Protein AF-A0A956ICA6-F1 (afdb_monomer_lite)

Secondary structure (DSSP, 8-state):
-HHHHHHHHHHHHHHHHHHHHHTSHHHHTSTTHHHHHHHHHHHHHHHHHHHHHHHHHHHHHHHHHHH-S--HHHHHHHHHHHHHHHHHTT-PPTT--S------HHHHHHHHHHHHHHT-SSHHHHHHHHHHHHHHHHHHHHHHHHHHHHHHHHHHHHHHHHHHHHTHHHHHHHHHHHHHHHHHHHHTT---HHHHHHHHHHHHHHHHHHT-TT--TTTHHHHHHHHHHHHHHHHHH----HHHHHHHHHHHHHHHHHHHHHHHHHHHHHHHHHHHHHHHHHHHHHHHHHH-

Structure (mmCIF, N/CA/C/O backbone):
data_AF-A0A956ICA6-F1
#
_entry.id   AF-A0A956ICA6-F1
#
loop_
_atom_site.group_PDB
_atom_site.id
_atom_site.type_symbol
_atom_site.label_atom_id
_atom_site.label_alt_id
_atom_site.label_comp_id
_atom_site.label_asym_id
_atom_site.label_entity_id
_atom_site.label_seq_id
_atom_site.pdbx_PDB_ins_code
_atom_site.Cartn_x
_atom_site.Cartn_y
_atom_site.Cartn_z
_atom_site.occupancy
_atom_site.B_iso_or_equiv
_atom_site.auth_seq_id
_atom_site.auth_comp_id
_atom_site.auth_asym_id
_atom_site.auth_atom_id
_atom_site.pdbx_PDB_model_num
ATOM 1 N N . MET A 1 1 ? 0.236 -3.430 25.195 1.00 67.62 1 MET A N 1
ATOM 2 C CA . MET A 1 1 ? 1.107 -2.325 24.705 1.00 67.62 1 MET A CA 1
ATOM 3 C C . MET A 1 1 ? 1.805 -2.584 23.365 1.00 67.62 1 MET A C 1
ATOM 5 O O . MET A 1 1 ? 1.700 -1.719 22.507 1.00 67.62 1 MET A O 1
ATOM 9 N N . ALA A 1 2 ? 2.507 -3.709 23.153 1.00 78.06 2 ALA A N 1
ATOM 10 C CA . ALA A 1 2 ? 3.325 -3.925 21.943 1.00 78.06 2 ALA A CA 1
ATOM 11 C C . ALA A 1 2 ? 2.554 -3.777 20.613 1.00 78.06 2 ALA A C 1
ATOM 13 O O . ALA A 1 2 ? 3.038 -3.120 19.697 1.00 78.06 2 ALA A O 1
ATOM 14 N N . LEU A 1 3 ? 1.322 -4.298 20.544 1.00 69.06 3 LEU A N 1
ATOM 15 C CA . LEU A 1 3 ? 0.453 -4.185 19.365 1.00 69.06 3 LEU A CA 1
ATOM 16 C C . LEU A 1 3 ? 0.134 -2.724 18.999 1.00 69.06 3 LEU A C 1
ATOM 18 O O . LEU A 1 3 ? 0.205 -2.352 17.832 1.00 69.06 3 LEU A O 1
ATOM 22 N N . ARG A 1 4 ? -0.161 -1.879 19.998 1.00 76.06 4 ARG A N 1
ATOM 23 C CA . ARG A 1 4 ? -0.460 -0.452 19.798 1.00 76.06 4 ARG A CA 1
ATOM 24 C C . ARG A 1 4 ? 0.739 0.283 19.206 1.00 76.06 4 ARG A C 1
ATOM 26 O O . ARG A 1 4 ? 0.570 1.048 18.264 1.00 76.06 4 ARG A O 1
ATOM 33 N N . SER A 1 5 ? 1.935 0.042 19.746 1.00 78.25 5 SER A N 1
ATOM 34 C CA . SER A 1 5 ? 3.166 0.662 19.244 1.00 78.25 5 SER A CA 1
ATOM 35 C C . SER A 1 5 ? 3.501 0.187 17.831 1.00 78.25 5 SER A C 1
ATOM 37 O O . SER A 1 5 ? 3.814 1.011 16.980 1.00 78.25 5 SER A O 1
ATOM 39 N N . ALA A 1 6 ? 3.360 -1.115 17.559 1.00 76.00 6 ALA A N 1
ATOM 40 C CA . ALA A 1 6 ? 3.618 -1.680 16.238 1.00 76.00 6 ALA A CA 1
ATOM 41 C C . ALA A 1 6 ? 2.653 -1.133 15.172 1.00 76.00 6 ALA A C 1
ATOM 43 O O . ALA A 1 6 ? 3.099 -0.720 14.101 1.00 76.00 6 ALA A O 1
ATOM 44 N N . LEU A 1 7 ? 1.347 -1.075 15.473 1.00 75.94 7 LEU A N 1
ATOM 45 C CA . LEU A 1 7 ? 0.345 -0.469 14.590 1.00 75.94 7 LEU A CA 1
ATOM 46 C C . LEU A 1 7 ? 0.647 1.014 14.364 1.00 75.94 7 LEU A C 1
ATOM 48 O O . LEU A 1 7 ? 0.727 1.451 13.219 1.00 75.94 7 LEU A O 1
ATOM 52 N N . ALA A 1 8 ? 0.875 1.772 15.440 1.00 80.50 8 ALA A N 1
ATOM 53 C CA . ALA A 1 8 ? 1.184 3.194 15.353 1.00 80.50 8 ALA A CA 1
ATOM 54 C C . ALA A 1 8 ? 2.406 3.462 14.468 1.00 80.50 8 ALA A C 1
ATOM 56 O O . ALA A 1 8 ? 2.302 4.238 13.526 1.00 80.50 8 ALA A O 1
ATOM 57 N N . GLU A 1 9 ? 3.536 2.792 14.700 1.00 83.00 9 GLU A N 1
ATOM 58 C CA . GLU A 1 9 ? 4.752 3.044 13.924 1.00 83.00 9 GLU A CA 1
ATOM 59 C C . GLU A 1 9 ? 4.609 2.643 12.455 1.00 83.00 9 GLU A C 1
ATOM 61 O O . GLU A 1 9 ? 4.904 3.446 11.569 1.00 83.00 9 GLU A O 1
ATOM 66 N N . THR A 1 10 ? 4.153 1.421 12.177 1.00 78.81 10 THR A N 1
ATOM 67 C CA . THR A 1 10 ? 4.170 0.884 10.807 1.00 78.81 10 THR A CA 1
ATOM 68 C C . THR A 1 10 ? 3.206 1.622 9.884 1.00 78.81 10 THR A C 1
ATOM 70 O O . THR A 1 10 ? 3.608 2.088 8.812 1.00 78.81 10 THR A O 1
ATOM 73 N N . GLY A 1 11 ? 1.951 1.801 10.298 1.00 82.38 11 GLY A N 1
ATOM 74 C CA . GLY A 1 11 ? 0.968 2.474 9.456 1.00 82.38 11 GLY A CA 1
ATOM 75 C C . GLY A 1 11 ? 1.183 3.984 9.378 1.00 82.38 11 GLY A C 1
ATOM 76 O O . GLY A 1 11 ? 1.035 4.564 8.304 1.00 82.38 11 GLY A O 1
ATOM 77 N N . GLN A 1 12 ? 1.639 4.635 10.454 1.00 86.81 12 GLN A N 1
ATOM 78 C CA . GLN A 1 12 ? 1.909 6.074 10.410 1.00 86.81 12 GLN A CA 1
ATOM 79 C C . GLN A 1 12 ? 3.118 6.404 9.530 1.00 86.81 12 GLN A C 1
ATOM 81 O O . GLN A 1 12 ? 3.091 7.406 8.815 1.00 86.81 12 GLN A O 1
ATOM 86 N N . GLN A 1 13 ? 4.143 5.545 9.497 1.00 86.75 13 GLN A N 1
ATOM 87 C CA . GLN A 1 13 ? 5.240 5.674 8.534 1.00 86.75 13 GLN A CA 1
ATOM 88 C C . GLN A 1 13 ? 4.761 5.501 7.086 1.00 86.75 13 GLN A C 1
ATOM 90 O O . GLN A 1 13 ? 5.208 6.239 6.203 1.00 86.75 13 GLN A O 1
ATOM 95 N N . ALA A 1 14 ? 3.852 4.555 6.825 1.00 84.69 14 ALA A N 1
ATOM 96 C CA . ALA A 1 14 ? 3.281 4.352 5.495 1.00 84.69 14 ALA A CA 1
ATOM 97 C C . ALA A 1 14 ? 2.476 5.578 5.030 1.00 84.69 14 ALA A C 1
ATOM 99 O O . ALA A 1 14 ? 2.741 6.110 3.950 1.00 84.69 14 ALA A O 1
ATOM 100 N N . VAL A 1 15 ? 1.574 6.084 5.877 1.00 89.12 15 VAL A N 1
ATOM 101 C CA . VAL A 1 15 ? 0.781 7.292 5.601 1.00 89.12 15 VAL A CA 1
ATOM 102 C C . VAL A 1 15 ? 1.683 8.514 5.419 1.00 89.12 15 VAL A C 1
ATOM 104 O O . VAL A 1 15 ? 1.526 9.254 4.450 1.00 89.12 15 VAL A O 1
ATOM 107 N N . ALA A 1 16 ? 2.680 8.714 6.288 1.00 90.62 16 ALA A N 1
ATOM 108 C CA . ALA A 1 16 ? 3.621 9.828 6.172 1.00 90.62 16 ALA A CA 1
ATOM 109 C C . ALA A 1 16 ? 4.401 9.792 4.849 1.00 90.62 16 ALA A C 1
ATOM 111 O O . ALA A 1 16 ? 4.564 10.823 4.195 1.00 90.62 16 ALA A O 1
ATOM 112 N N . ARG A 1 17 ? 4.832 8.602 4.413 1.00 89.81 17 ARG A N 1
ATOM 113 C CA . ARG A 1 17 ? 5.492 8.417 3.115 1.00 89.81 17 ARG A CA 1
ATOM 114 C C . ARG A 1 17 ? 4.568 8.783 1.956 1.00 89.81 17 ARG A C 1
ATOM 116 O O . ARG A 1 17 ? 4.993 9.508 1.061 1.00 89.81 17 ARG A O 1
ATOM 123 N N . MET A 1 18 ? 3.322 8.313 1.975 1.00 90.25 18 MET A N 1
ATOM 124 C CA . MET A 1 18 ? 2.341 8.620 0.928 1.00 90.25 18 MET A CA 1
ATOM 125 C C . MET A 1 18 ? 2.022 10.118 0.873 1.00 90.25 18 MET A C 1
ATOM 127 O O . MET A 1 18 ? 1.953 10.686 -0.215 1.00 90.25 18 MET A O 1
ATOM 131 N N . ARG A 1 19 ? 1.925 10.783 2.032 1.00 92.81 19 ARG A N 1
ATOM 132 C CA . ARG A 1 19 ? 1.779 12.246 2.121 1.00 92.81 19 ARG A CA 1
ATOM 133 C C . ARG A 1 19 ? 2.980 12.979 1.538 1.00 92.81 19 ARG A C 1
ATOM 135 O O . ARG A 1 19 ? 2.790 13.904 0.764 1.00 92.81 19 ARG A O 1
ATOM 142 N N . ALA A 1 20 ? 4.200 12.543 1.839 1.00 91.81 20 ALA A N 1
ATOM 143 C CA . ALA A 1 20 ? 5.399 13.140 1.252 1.00 91.81 20 ALA A CA 1
ATOM 144 C C . ALA A 1 20 ? 5.466 12.945 -0.277 1.00 91.81 20 ALA A C 1
ATOM 146 O O . ALA A 1 20 ? 5.983 13.796 -0.995 1.00 91.81 20 ALA A O 1
ATOM 147 N N . GLN A 1 21 ? 4.938 11.830 -0.790 1.00 89.88 21 GLN A N 1
ATOM 148 C CA . GLN A 1 21 ? 4.896 11.544 -2.226 1.00 89.88 21 GLN A CA 1
ATOM 149 C C . GLN A 1 21 ? 3.802 12.320 -2.967 1.00 89.88 21 GLN A C 1
ATOM 151 O O . GLN A 1 21 ? 4.006 12.663 -4.133 1.00 89.88 21 GLN A O 1
ATOM 156 N N . LYS A 1 22 ? 2.669 12.594 -2.309 1.00 91.00 22 LYS A N 1
ATOM 157 C CA . LYS A 1 22 ? 1.489 13.271 -2.872 1.00 91.00 22 LYS A CA 1
ATOM 158 C C . LYS A 1 22 ? 1.824 14.565 -3.613 1.00 91.00 22 LYS A C 1
ATOM 160 O O . LYS A 1 22 ? 1.241 14.805 -4.664 1.00 91.00 22 LYS A O 1
ATOM 165 N N . ASP A 1 23 ? 2.790 15.333 -3.119 1.00 89.12 23 ASP A N 1
ATOM 166 C CA . ASP A 1 23 ? 3.145 16.638 -3.689 1.00 89.12 23 ASP A CA 1
ATOM 167 C C . ASP A 1 23 ? 4.230 16.562 -4.779 1.00 89.12 23 ASP A C 1
ATOM 169 O O . ASP A 1 23 ? 4.598 17.570 -5.381 1.00 89.12 23 ASP A O 1
ATOM 173 N N . THR A 1 24 ? 4.762 15.373 -5.070 1.00 90.69 24 THR A N 1
ATOM 174 C CA . THR A 1 24 ? 5.734 15.212 -6.160 1.00 90.69 24 THR A CA 1
ATOM 175 C C . THR A 1 24 ? 5.040 15.267 -7.523 1.00 90.69 24 THR A C 1
ATOM 177 O O . THR A 1 24 ? 3.888 14.856 -7.663 1.00 90.69 24 THR A O 1
ATOM 180 N N . ALA A 1 25 ? 5.754 15.716 -8.561 1.00 86.81 25 ALA A N 1
ATOM 181 C CA . ALA A 1 25 ? 5.194 15.905 -9.905 1.00 86.81 25 ALA A CA 1
ATOM 182 C C . ALA A 1 25 ? 4.506 14.651 -10.483 1.00 86.81 25 ALA A C 1
ATOM 184 O O . ALA A 1 25 ? 3.512 14.773 -11.198 1.00 86.81 25 ALA A O 1
ATOM 185 N N . ALA A 1 26 ? 5.006 13.458 -10.141 1.00 84.62 26 ALA A N 1
ATOM 186 C CA . ALA A 1 26 ? 4.436 12.186 -10.579 1.00 84.62 26 ALA A CA 1
ATOM 187 C C . ALA A 1 26 ? 3.033 11.919 -10.001 1.00 84.62 26 ALA A C 1
ATOM 189 O O . ALA A 1 26 ? 2.228 11.254 -10.647 1.00 84.62 26 ALA A O 1
ATOM 190 N N . PHE A 1 27 ? 2.726 12.433 -8.805 1.00 89.12 27 PHE A N 1
ATOM 191 C CA . PHE A 1 27 ? 1.498 12.114 -8.070 1.00 89.12 27 PHE A CA 1
ATOM 192 C C . PHE A 1 27 ? 0.538 13.298 -7.924 1.00 89.12 27 PHE A C 1
ATOM 194 O O . PHE A 1 27 ? -0.672 13.082 -7.907 1.00 89.12 27 PHE A O 1
ATOM 201 N N . ALA A 1 28 ? 1.045 14.533 -7.889 1.00 87.88 28 ALA A N 1
ATOM 202 C CA . ALA A 1 28 ? 0.235 15.737 -7.699 1.00 87.88 28 ALA A CA 1
ATOM 203 C C . ALA A 1 28 ? -0.824 15.921 -8.800 1.00 87.88 28 ALA A C 1
ATOM 205 O O . ALA A 1 28 ? -1.933 16.375 -8.532 1.00 87.88 28 ALA A O 1
ATOM 206 N N . ASN A 1 29 ? -0.498 15.509 -10.029 1.00 86.94 29 ASN A N 1
ATOM 207 C CA . ASN A 1 29 ? -1.395 15.587 -11.184 1.00 86.94 29 ASN A CA 1
ATOM 208 C C . ASN A 1 29 ? -2.158 14.279 -11.451 1.00 86.94 29 ASN A C 1
ATOM 210 O O . ASN A 1 29 ? -2.910 14.196 -12.422 1.00 86.94 29 ASN A O 1
ATOM 214 N N . SER A 1 30 ? -1.957 13.241 -10.630 1.00 86.56 30 SER A N 1
ATOM 215 C CA . SER A 1 30 ? -2.657 11.969 -10.803 1.00 86.56 30 SER A CA 1
ATOM 216 C C . SER A 1 30 ? -4.114 12.106 -10.343 1.00 86.56 30 SER A C 1
ATOM 218 O O . SER A 1 30 ? -4.349 12.499 -9.193 1.00 86.56 30 SER A O 1
ATOM 220 N N . PRO A 1 31 ? -5.110 11.775 -11.189 1.00 87.75 31 PRO A N 1
ATOM 221 C CA . PRO A 1 31 ? -6.517 11.876 -10.822 1.00 87.75 31 PRO A CA 1
ATOM 222 C C . PRO A 1 31 ? -6.835 11.091 -9.541 1.00 87.75 31 PRO A C 1
ATOM 224 O O . PRO A 1 31 ? -6.696 9.872 -9.486 1.00 87.75 31 PRO A O 1
ATOM 227 N N . GLY A 1 32 ? -7.271 11.799 -8.497 1.00 87.50 32 GLY A N 1
ATOM 228 C CA . GLY A 1 32 ? -7.763 11.206 -7.250 1.00 87.50 32 GLY A CA 1
ATOM 229 C C . GLY A 1 32 ? -6.701 10.725 -6.252 1.00 87.50 32 GLY A C 1
ATOM 230 O O . GLY A 1 32 ? -7.058 10.503 -5.098 1.00 87.50 32 GLY A O 1
ATOM 231 N N . TYR A 1 33 ? -5.415 10.622 -6.617 1.00 89.81 33 TYR A N 1
ATOM 232 C CA . TYR A 1 33 ? -4.371 10.169 -5.679 1.00 89.81 33 TYR A CA 1
ATOM 233 C C . TYR A 1 33 ? -4.243 11.081 -4.439 1.00 89.81 33 TYR A C 1
ATOM 235 O O . TYR A 1 33 ? -4.331 10.560 -3.326 1.00 89.81 33 TYR A O 1
ATOM 243 N N . PRO A 1 34 ? -4.148 12.423 -4.577 1.00 91.19 34 PRO A N 1
ATOM 244 C CA . PRO A 1 34 ? -4.188 13.356 -3.447 1.00 91.19 34 PRO A CA 1
ATOM 245 C C . PRO A 1 34 ? -5.333 13.115 -2.456 1.00 91.19 34 PRO A C 1
ATOM 247 O O . PRO A 1 34 ? -5.099 13.031 -1.252 1.00 91.19 34 PRO A O 1
ATOM 250 N N . ALA A 1 35 ? -6.554 12.961 -2.973 1.00 91.56 35 ALA A N 1
ATOM 251 C CA . ALA A 1 35 ? -7.755 12.782 -2.164 1.00 91.56 35 ALA A CA 1
ATOM 252 C C . ALA A 1 35 ? -7.791 11.410 -1.473 1.00 91.56 35 ALA A C 1
ATOM 254 O O . ALA A 1 35 ? -8.236 11.304 -0.333 1.00 91.56 35 ALA A O 1
ATOM 255 N N . LEU A 1 36 ? -7.298 10.360 -2.137 1.00 90.75 36 LEU A N 1
ATOM 256 C CA . LEU A 1 36 ? -7.193 9.026 -1.547 1.00 90.75 36 LEU A CA 1
ATOM 257 C C . LEU A 1 36 ? -6.184 8.988 -0.393 1.00 90.75 36 LEU A C 1
ATOM 259 O O . LEU A 1 36 ? -6.462 8.359 0.624 1.00 90.75 36 LEU A O 1
ATOM 263 N N . VAL A 1 37 ? -5.048 9.684 -0.518 1.00 90.25 37 VAL A N 1
ATOM 264 C CA . VAL A 1 37 ? -4.055 9.796 0.564 1.00 90.25 37 VAL A CA 1
ATOM 265 C C . VAL A 1 37 ? -4.626 10.547 1.768 1.00 90.25 37 VAL A C 1
ATOM 267 O O . VAL A 1 37 ? -4.411 10.120 2.901 1.00 90.25 37 VAL A O 1
ATOM 270 N N . ASP A 1 38 ? -5.381 11.626 1.544 1.00 91.44 38 ASP A N 1
ATOM 271 C CA . ASP A 1 38 ? -6.035 12.364 2.634 1.00 91.44 38 ASP A CA 1
ATOM 272 C C . ASP A 1 38 ? -7.090 11.500 3.334 1.00 91.44 38 ASP A C 1
ATOM 274 O O . ASP A 1 38 ? -7.093 11.390 4.560 1.00 91.44 38 ASP A O 1
ATOM 278 N N . ARG A 1 39 ? -7.920 10.795 2.554 1.00 89.81 39 ARG A N 1
ATOM 279 C CA . ARG A 1 39 ? -8.909 9.853 3.090 1.00 89.81 39 ARG A CA 1
ATOM 280 C C . ARG A 1 39 ? -8.249 8.726 3.885 1.00 89.81 39 ARG A C 1
ATOM 282 O O . ARG A 1 39 ? -8.773 8.333 4.924 1.00 89.81 39 ARG A O 1
ATOM 289 N N . LEU A 1 40 ? -7.107 8.213 3.424 1.00 89.38 40 LEU A N 1
ATOM 290 C CA . LEU A 1 40 ? -6.333 7.207 4.149 1.00 89.38 40 LEU A CA 1
ATOM 291 C C . LEU A 1 40 ? -5.787 7.755 5.475 1.00 89.38 40 LEU A C 1
ATOM 293 O O . LEU A 1 40 ? -5.855 7.056 6.479 1.00 89.38 40 LEU A O 1
ATOM 297 N N . ASP A 1 41 ? -5.265 8.985 5.502 1.00 91.00 41 ASP A N 1
ATOM 298 C CA . ASP A 1 41 ? -4.755 9.619 6.727 1.00 91.00 41 ASP A CA 1
ATOM 299 C C . ASP A 1 41 ? -5.854 9.785 7.785 1.00 91.00 41 ASP A C 1
ATOM 301 O O . ASP A 1 41 ? -5.651 9.450 8.954 1.00 91.00 41 ASP A O 1
ATOM 305 N N . GLU A 1 42 ? -7.032 10.260 7.380 1.00 87.81 42 GLU A N 1
ATOM 306 C CA . GLU A 1 42 ? -8.195 10.387 8.266 1.00 87.81 42 GLU A CA 1
ATOM 307 C C . GLU A 1 42 ? -8.665 9.023 8.781 1.00 87.81 42 GLU A C 1
ATOM 309 O O . GLU A 1 42 ? -8.813 8.823 9.990 1.00 87.81 42 GLU A O 1
ATOM 314 N N . ALA A 1 43 ? -8.821 8.058 7.873 1.00 85.06 43 ALA A N 1
ATOM 315 C CA . ALA A 1 43 ? -9.187 6.688 8.196 1.00 85.06 43 ALA A CA 1
ATOM 316 C C . ALA A 1 43 ? -8.184 6.053 9.185 1.00 85.06 43 ALA A C 1
ATOM 318 O O . ALA A 1 43 ? -8.569 5.438 10.186 1.00 85.06 43 ALA A O 1
ATOM 319 N N . TRP A 1 44 ? -6.886 6.236 8.956 1.00 87.38 44 TRP A N 1
ATOM 320 C CA . TRP A 1 44 ? -5.841 5.680 9.809 1.00 87.38 44 TRP A CA 1
ATOM 321 C C . TRP A 1 44 ? -5.874 6.260 11.228 1.00 87.38 44 TRP A C 1
ATOM 323 O O . TRP A 1 44 ? -5.794 5.514 12.207 1.00 87.38 44 TRP A O 1
ATOM 333 N N . LYS A 1 45 ? -6.066 7.578 11.363 1.00 86.50 45 LYS A N 1
ATOM 334 C CA . LYS A 1 45 ? -6.213 8.241 12.670 1.00 86.50 45 LYS A CA 1
ATOM 335 C C . LYS A 1 45 ? -7.390 7.686 13.469 1.00 86.50 45 LYS A C 1
ATOM 337 O O . LYS A 1 45 ? -7.225 7.402 14.654 1.00 86.50 45 LYS A O 1
ATOM 342 N N . ALA A 1 46 ? -8.540 7.488 12.822 1.00 81.50 46 ALA A N 1
ATOM 343 C CA . ALA A 1 46 ? -9.712 6.895 13.466 1.00 81.50 46 ALA A CA 1
ATOM 344 C C . ALA A 1 46 ? -9.407 5.487 14.014 1.00 81.50 46 ALA A C 1
ATOM 346 O O . ALA A 1 46 ? -9.759 5.159 15.144 1.00 81.50 46 ALA A O 1
ATOM 347 N N . ARG A 1 47 ? -8.645 4.676 13.273 1.00 81.19 47 ARG A N 1
ATOM 348 C CA . ARG A 1 47 ? -8.279 3.315 13.703 1.00 81.19 47 ARG A CA 1
ATOM 349 C C . ARG A 1 47 ? -7.266 3.283 14.835 1.00 81.19 47 ARG A C 1
ATOM 351 O O . ARG A 1 47 ? -7.374 2.433 15.712 1.00 81.19 47 ARG A O 1
ATOM 358 N N . LEU A 1 48 ? -6.315 4.216 14.870 1.00 83.62 48 LEU A N 1
ATOM 359 C CA . LEU A 1 48 ? -5.424 4.357 16.026 1.00 83.62 48 LEU A CA 1
ATOM 360 C C . LEU A 1 48 ? -6.204 4.710 17.299 1.00 83.62 48 LEU A C 1
ATOM 362 O O . LEU A 1 48 ? -5.891 4.184 18.372 1.00 83.62 48 LEU A O 1
ATOM 366 N N . ALA A 1 49 ? -7.236 5.551 17.180 1.00 82.31 49 ALA A N 1
ATOM 367 C CA . ALA A 1 49 ? -8.145 5.832 18.285 1.00 82.31 49 ALA A CA 1
ATOM 368 C C . ALA A 1 49 ? -8.917 4.568 18.703 1.00 82.31 49 ALA A C 1
ATOM 370 O O . ALA A 1 49 ? -8.917 4.230 19.886 1.00 82.31 49 ALA A O 1
ATOM 371 N N . ALA A 1 50 ? -9.480 3.816 17.749 1.00 79.19 50 ALA A N 1
ATOM 372 C CA . ALA A 1 50 ? -10.193 2.562 18.017 1.00 79.19 50 ALA A CA 1
ATOM 373 C C . ALA A 1 50 ? -9.313 1.504 18.699 1.00 79.19 50 ALA A C 1
ATOM 375 O O . ALA A 1 50 ? -9.689 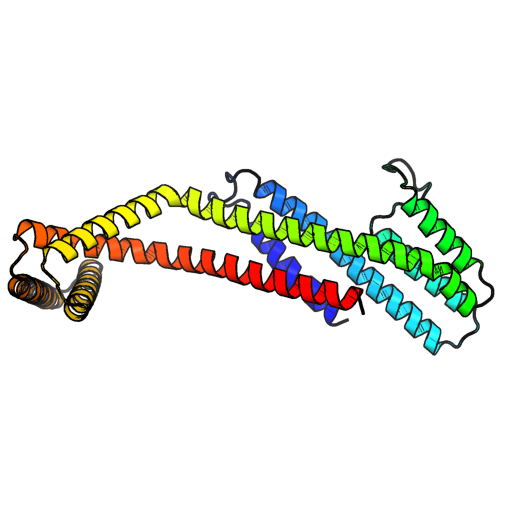0.963 19.737 1.00 79.19 50 ALA A O 1
ATOM 376 N N . ALA A 1 51 ? -8.108 1.256 18.182 1.00 79.88 51 ALA A N 1
ATOM 377 C CA . ALA A 1 51 ? -7.158 0.318 18.778 1.00 79.88 51 ALA A CA 1
ATOM 378 C C . ALA A 1 51 ? -6.762 0.734 20.203 1.00 79.88 51 ALA A C 1
ATOM 380 O O . ALA A 1 51 ? -6.626 -0.110 21.088 1.00 79.88 51 ALA A O 1
ATOM 381 N N . THR A 1 52 ? -6.609 2.039 20.444 1.00 83.31 52 THR A N 1
ATOM 382 C CA . THR A 1 52 ? -6.350 2.567 21.788 1.00 83.31 52 THR A CA 1
ATOM 383 C C . THR A 1 52 ? -7.533 2.306 22.717 1.00 83.31 52 THR A C 1
ATOM 385 O O . THR A 1 52 ? -7.323 1.816 23.822 1.00 83.31 52 THR A O 1
ATOM 388 N N . ALA A 1 53 ? -8.763 2.552 22.262 1.00 80.62 53 ALA A N 1
ATOM 389 C CA . ALA A 1 53 ? -9.966 2.316 23.053 1.00 80.62 53 ALA A CA 1
ATOM 390 C C . ALA A 1 53 ? -10.192 0.831 23.378 1.00 80.62 53 ALA A C 1
ATOM 392 O O . ALA A 1 53 ? -10.561 0.516 24.506 1.00 80.62 53 ALA A O 1
ATOM 393 N N . ILE A 1 54 ? -9.910 -0.085 22.443 1.00 81.38 54 ILE A N 1
ATOM 394 C CA . ILE A 1 54 ? -9.951 -1.537 22.694 1.00 81.38 54 ILE A CA 1
ATOM 395 C C . ILE A 1 54 ? -8.963 -1.921 23.793 1.00 81.38 54 ILE A C 1
ATOM 397 O O . ILE A 1 54 ? -9.334 -2.632 24.725 1.00 81.38 54 ILE A O 1
ATOM 401 N N . VAL A 1 55 ? -7.721 -1.433 23.714 1.00 82.75 55 VAL A N 1
ATOM 402 C CA . VAL A 1 55 ? -6.709 -1.696 24.747 1.00 82.75 55 VAL A CA 1
ATOM 403 C C . VAL A 1 55 ? -7.163 -1.146 26.098 1.00 82.75 55 VAL A C 1
ATOM 405 O O . VAL A 1 55 ? -7.101 -1.868 27.083 1.00 82.75 55 VAL A O 1
ATOM 408 N N . THR A 1 56 ? -7.687 0.081 26.146 1.00 81.75 56 THR A N 1
ATOM 409 C CA . THR A 1 56 ? -8.207 0.674 27.387 1.00 81.75 56 THR A CA 1
ATOM 410 C C . THR A 1 56 ? -9.399 -0.101 27.953 1.00 81.75 56 THR A C 1
ATOM 412 O O . THR A 1 56 ? -9.495 -0.270 29.165 1.00 81.75 56 THR A O 1
ATOM 415 N N . TYR A 1 57 ? -10.298 -0.610 27.106 1.00 82.12 57 TYR A N 1
ATOM 416 C CA . TYR A 1 57 ? -11.396 -1.471 27.546 1.00 82.12 57 TYR A CA 1
ATOM 417 C C . TYR A 1 57 ? -10.883 -2.805 28.107 1.00 82.12 57 TYR A C 1
ATOM 419 O O . TYR A 1 57 ? -11.336 -3.231 29.167 1.00 82.12 57 TYR A O 1
ATOM 427 N N . ALA A 1 58 ? -9.903 -3.434 27.455 1.00 84.25 58 ALA A N 1
ATOM 428 C CA . ALA A 1 58 ? -9.278 -4.661 27.946 1.00 84.25 58 ALA A CA 1
ATOM 429 C C . ALA A 1 58 ? -8.554 -4.447 29.289 1.00 84.25 58 ALA A C 1
ATOM 431 O O . ALA A 1 58 ? -8.739 -5.233 30.213 1.00 84.25 58 ALA A O 1
ATOM 432 N N . GLU A 1 59 ? -7.807 -3.348 29.430 1.00 83.19 59 GLU A N 1
ATOM 433 C CA . GLU A 1 59 ? -7.165 -2.940 30.689 1.00 83.19 59 GLU A CA 1
ATOM 434 C C . GLU A 1 59 ? -8.206 -2.688 31.794 1.00 83.19 59 GLU A C 1
ATOM 436 O O . GLU A 1 59 ? -7.990 -3.050 32.951 1.00 83.19 59 GLU A O 1
ATOM 441 N N . ALA A 1 60 ? -9.368 -2.117 31.452 1.00 79.88 60 ALA A N 1
ATOM 442 C CA . ALA A 1 60 ? -10.469 -1.952 32.398 1.00 79.88 60 ALA A CA 1
ATOM 443 C C . ALA A 1 60 ? -11.030 -3.308 32.859 1.00 79.88 60 ALA A C 1
ATOM 445 O O . ALA A 1 60 ? -11.269 -3.482 34.052 1.00 79.88 60 ALA A O 1
ATOM 446 N N . LEU A 1 61 ? -11.204 -4.278 31.955 1.00 81.19 61 LEU A N 1
ATOM 447 C CA . LEU A 1 61 ? -11.642 -5.636 32.305 1.00 81.19 61 LEU A CA 1
ATOM 448 C C . LEU A 1 61 ? -10.618 -6.384 33.177 1.00 81.19 61 LEU A C 1
ATOM 450 O O . LEU A 1 61 ? -11.003 -7.090 34.111 1.00 81.19 61 LEU A O 1
ATOM 454 N N . GLU A 1 62 ? -9.323 -6.213 32.911 1.00 83.19 62 GLU A N 1
ATOM 455 C CA . GLU A 1 62 ? -8.240 -6.775 33.727 1.00 83.19 62 GLU A CA 1
ATOM 456 C C . GLU A 1 62 ? -8.255 -6.179 35.141 1.00 83.19 62 GLU A C 1
ATOM 458 O O . GLU A 1 62 ? -8.375 -6.915 36.121 1.00 83.19 62 GLU A O 1
ATOM 463 N N . ALA A 1 63 ? -8.280 -4.847 35.256 1.00 77.62 63 ALA A N 1
ATOM 464 C CA . ALA A 1 63 ? -8.332 -4.151 36.544 1.00 77.62 63 ALA A CA 1
ATOM 465 C C . ALA A 1 63 ? -9.570 -4.531 37.372 1.00 77.62 63 ALA A C 1
ATOM 467 O O . ALA A 1 63 ? -9.520 -4.624 38.599 1.00 77.62 63 ALA A O 1
ATOM 468 N N . VAL A 1 64 ? -10.695 -4.765 36.698 1.00 78.19 64 VAL A N 1
ATOM 469 C CA . VAL A 1 64 ? -11.930 -5.271 37.296 1.00 78.19 64 VAL A CA 1
ATOM 470 C C . VAL A 1 64 ? -11.759 -6.694 37.838 1.00 78.19 64 VAL A C 1
ATOM 472 O O . VAL A 1 64 ? -12.269 -7.010 38.915 1.00 78.19 64 VAL A O 1
ATOM 475 N N . THR A 1 65 ? -11.047 -7.549 37.105 1.00 77.88 65 THR A N 1
ATOM 476 C CA . THR A 1 65 ? -10.766 -8.930 37.516 1.00 77.88 65 THR A CA 1
ATOM 477 C C . THR A 1 65 ? -9.853 -8.951 38.745 1.00 77.88 65 THR A C 1
ATOM 479 O O . THR A 1 65 ? -10.128 -9.686 39.696 1.00 77.88 65 THR A O 1
ATOM 482 N N . ASP A 1 66 ? -8.848 -8.074 38.778 1.00 77.81 66 ASP A N 1
ATOM 483 C CA . ASP A 1 66 ? -7.904 -7.925 39.891 1.00 77.81 66 ASP A CA 1
ATOM 484 C C . ASP A 1 66 ? -8.543 -7.325 41.154 1.00 77.81 66 ASP A C 1
ATOM 486 O O . ASP A 1 66 ? -8.218 -7.722 42.275 1.00 77.81 66 ASP A O 1
ATOM 490 N N . ALA A 1 67 ? -9.478 -6.382 40.997 1.00 70.88 67 ALA A N 1
ATOM 491 C CA . ALA A 1 67 ? -10.157 -5.722 42.115 1.00 70.88 67 ALA A CA 1
ATOM 492 C C . ALA A 1 67 ? -11.200 -6.613 42.827 1.00 70.88 67 ALA A C 1
ATOM 494 O O . ALA A 1 67 ? -11.675 -6.257 43.910 1.00 70.88 67 ALA A O 1
ATOM 495 N N . GLY A 1 68 ? -11.549 -7.770 42.251 1.00 67.75 68 GLY A N 1
ATOM 496 C CA . GLY A 1 68 ? -12.599 -8.661 42.745 1.00 67.75 68 GLY A CA 1
ATOM 497 C C . GLY A 1 68 ? -14.017 -8.223 42.336 1.00 67.75 68 GLY A C 1
ATOM 498 O O . GLY A 1 68 ? -14.291 -7.057 42.070 1.00 67.75 68 GLY A O 1
ATOM 499 N N . LYS A 1 69 ? -14.954 -9.186 42.294 1.00 60.91 69 LYS A N 1
ATOM 500 C CA . LYS A 1 69 ? -16.279 -9.111 41.625 1.00 60.91 69 LYS A CA 1
ATOM 501 C C . LYS A 1 69 ? -17.280 -8.055 42.136 1.00 60.91 69 LYS A C 1
ATOM 503 O O . LYS A 1 69 ? -18.411 -8.015 41.652 1.00 60.91 69 LYS A O 1
ATOM 508 N N . SER A 1 70 ? -16.929 -7.224 43.111 1.00 57.50 70 SER A N 1
ATOM 509 C CA . SER A 1 70 ? -17.901 -6.402 43.839 1.00 57.50 70 SER A CA 1
ATOM 510 C C . SER A 1 70 ? -17.344 -5.023 44.178 1.00 57.50 70 SER A C 1
ATOM 512 O O . SER A 1 70 ? -16.702 -4.828 45.207 1.00 57.50 70 SER A O 1
ATOM 514 N N . GLY A 1 71 ? -17.637 -4.051 43.315 1.00 74.44 71 GLY A N 1
ATOM 515 C CA . GLY A 1 71 ? -17.440 -2.634 43.593 1.00 74.44 71 GLY A CA 1
ATOM 516 C C . GLY A 1 71 ? -18.045 -1.766 42.495 1.00 74.44 71 GLY A C 1
ATOM 517 O O . GLY A 1 71 ? -17.873 -2.053 41.314 1.00 74.44 71 GLY A O 1
ATOM 518 N N . SER A 1 72 ? -18.715 -0.675 42.870 1.00 81.38 72 SER A N 1
ATOM 519 C CA . SER A 1 72 ? -19.260 0.321 41.930 1.00 81.38 72 SER A CA 1
ATOM 520 C C . SER A 1 72 ? -18.208 0.852 40.946 1.00 81.38 72 SER A C 1
ATOM 522 O O . SER A 1 72 ? -18.520 1.115 39.790 1.00 81.38 72 SER A O 1
ATOM 524 N N . LYS A 1 73 ? -16.938 0.912 41.369 1.00 83.69 73 LYS A N 1
ATOM 525 C CA . LYS A 1 73 ? -15.795 1.264 40.511 1.00 83.69 73 LYS A CA 1
ATOM 526 C C . LYS A 1 73 ? -15.599 0.306 39.334 1.00 83.69 73 LYS A C 1
ATOM 528 O O . LYS A 1 73 ? -15.207 0.750 38.263 1.00 83.69 73 LYS A O 1
ATOM 533 N N . ALA A 1 74 ? -15.854 -0.989 39.524 1.00 83.88 74 ALA A N 1
ATOM 534 C CA . ALA A 1 74 ? -15.702 -1.985 38.469 1.00 83.88 74 ALA A CA 1
ATOM 535 C C . ALA A 1 74 ? -16.782 -1.819 37.389 1.00 83.88 74 ALA A C 1
ATOM 537 O O . ALA A 1 74 ? -16.482 -1.809 36.198 1.00 83.88 74 ALA A O 1
ATOM 538 N N . VAL A 1 75 ? -18.028 -1.606 37.818 1.00 85.12 75 VAL A N 1
ATOM 539 C CA . VAL A 1 75 ? -19.164 -1.296 36.936 1.00 85.12 75 VAL A CA 1
ATOM 540 C C . VAL A 1 75 ? -18.910 -0.006 36.148 1.00 85.12 75 VAL A C 1
ATOM 542 O O . VAL A 1 75 ? -19.085 0.033 34.929 1.00 85.12 75 VAL A O 1
ATOM 545 N N . GLU A 1 76 ? -18.436 1.039 36.829 1.00 86.88 76 GLU A N 1
ATOM 546 C CA . GLU A 1 76 ? -18.095 2.317 36.203 1.00 86.88 76 GLU A CA 1
ATOM 547 C C . GLU A 1 76 ? -16.955 2.173 35.183 1.00 86.88 76 GLU A C 1
ATOM 549 O O . GLU A 1 76 ? -17.046 2.723 34.085 1.00 86.88 76 GLU A O 1
ATOM 554 N N . ALA A 1 77 ? -15.921 1.386 35.498 1.00 85.94 77 ALA A N 1
ATOM 555 C CA . ALA A 1 77 ? -14.816 1.108 34.584 1.00 85.94 77 ALA A CA 1
ATOM 556 C C . ALA A 1 77 ? -15.286 0.402 33.301 1.00 85.94 77 ALA A C 1
ATOM 558 O O . ALA A 1 77 ? -14.912 0.830 32.208 1.00 85.94 77 ALA A O 1
ATOM 559 N N . VAL A 1 78 ? -16.156 -0.613 33.412 1.00 85.88 78 VAL A N 1
ATOM 560 C CA . VAL A 1 78 ? -16.750 -1.293 32.245 1.00 85.88 78 VAL A CA 1
ATOM 561 C C . VAL A 1 78 ? -17.517 -0.298 31.383 1.00 85.88 78 VAL A C 1
ATOM 563 O O . VAL A 1 78 ? -17.268 -0.199 30.182 1.00 85.88 78 VAL A O 1
ATOM 566 N N . ALA A 1 79 ? -18.420 0.478 31.980 1.00 86.56 79 ALA A N 1
ATOM 567 C CA . ALA A 1 79 ? -19.225 1.425 31.223 1.00 86.56 79 ALA A CA 1
ATOM 568 C C . ALA A 1 79 ? -18.389 2.530 30.558 1.00 86.56 79 ALA A C 1
ATOM 570 O O . ALA A 1 79 ? -18.661 2.900 29.416 1.00 86.56 79 ALA A O 1
ATOM 571 N N . ASN A 1 80 ? -17.362 3.038 31.243 1.00 88.31 80 ASN A N 1
ATOM 572 C CA . ASN A 1 80 ? -16.440 4.028 30.688 1.00 88.31 80 ASN A CA 1
ATOM 573 C C . ASN A 1 80 ? -15.608 3.444 29.543 1.00 88.31 80 ASN A C 1
ATOM 575 O O . ASN A 1 80 ? -15.398 4.122 28.540 1.00 88.31 80 ASN A O 1
ATOM 579 N N . GLY A 1 81 ? -15.186 2.184 29.649 1.00 85.81 81 GLY A N 1
ATOM 580 C CA . GLY A 1 81 ? -14.484 1.503 28.567 1.00 85.81 81 GLY A CA 1
ATOM 581 C C . GLY A 1 81 ? -15.367 1.302 27.327 1.00 85.81 81 GLY A C 1
ATOM 582 O O . GLY A 1 81 ? -14.925 1.586 26.216 1.00 85.81 81 GLY A O 1
ATOM 583 N N . VAL A 1 82 ? -16.639 0.918 27.498 1.00 86.62 82 VAL A N 1
ATOM 584 C CA . VAL A 1 82 ? -17.601 0.823 26.378 1.00 86.62 82 VAL A CA 1
ATOM 585 C C . VAL A 1 82 ? -17.895 2.198 25.773 1.00 86.62 82 VAL A C 1
ATOM 587 O O . VAL A 1 82 ? -18.007 2.319 24.555 1.00 86.62 82 VAL A O 1
ATOM 590 N N . GLN A 1 83 ? -17.983 3.250 26.593 1.00 88.81 83 GLN A N 1
ATOM 591 C CA . GLN A 1 83 ? -18.108 4.618 26.090 1.00 88.81 83 GLN A CA 1
ATOM 592 C C . GLN A 1 83 ? -16.886 5.027 25.258 1.00 88.81 83 GLN A C 1
ATOM 594 O O . GLN A 1 83 ? -17.060 5.525 24.149 1.00 88.81 83 GLN A O 1
ATOM 599 N N . GLY A 1 84 ? -15.669 4.768 25.742 1.00 86.38 84 GLY A N 1
ATOM 600 C CA . GLY A 1 84 ? -14.445 5.053 24.989 1.00 86.38 84 GLY A CA 1
ATOM 601 C C . GLY A 1 84 ? -14.391 4.303 23.655 1.00 86.38 84 GLY A C 1
ATOM 602 O O . GLY A 1 84 ? -14.001 4.874 22.640 1.00 86.38 84 GLY A O 1
ATOM 603 N N . LEU A 1 85 ? -14.853 3.048 23.629 1.00 84.81 85 LEU A N 1
ATOM 604 C CA . LEU A 1 85 ? -15.015 2.272 22.397 1.00 84.81 85 LEU A CA 1
ATOM 605 C C . LEU A 1 85 ? -16.012 2.916 21.426 1.00 84.81 85 LEU A C 1
ATOM 607 O O . LEU A 1 85 ? -15.729 3.014 20.233 1.00 84.81 85 LEU A O 1
ATOM 611 N N . ALA A 1 86 ? -17.163 3.370 21.925 1.00 85.88 86 ALA A N 1
ATOM 612 C CA . ALA A 1 86 ? -18.178 4.022 21.106 1.00 85.88 86 ALA A CA 1
ATOM 613 C C . ALA A 1 86 ? -17.646 5.322 20.481 1.00 85.88 86 ALA A C 1
ATOM 615 O O . ALA A 1 86 ? -17.792 5.535 19.278 1.00 85.88 86 ALA A O 1
ATOM 616 N N . GLU A 1 87 ? -16.986 6.161 21.279 1.00 86.62 87 GLU A N 1
ATOM 617 C CA . GLU A 1 87 ? -16.372 7.410 20.818 1.00 86.62 87 GLU A CA 1
ATOM 618 C C . GLU A 1 87 ? -15.295 7.152 19.759 1.00 86.62 87 GLU A C 1
ATOM 620 O O . GLU A 1 87 ? -15.252 7.832 18.734 1.00 86.62 87 GLU A O 1
ATOM 625 N N . ALA A 1 88 ? -14.462 6.131 19.964 1.00 83.44 88 ALA A N 1
ATOM 626 C CA . ALA A 1 88 ? -13.407 5.776 19.025 1.00 83.44 88 ALA A CA 1
ATOM 627 C C . ALA A 1 88 ? -13.932 5.180 17.708 1.00 83.44 88 ALA A C 1
ATOM 629 O O . ALA A 1 88 ? -13.316 5.378 16.664 1.00 83.44 88 ALA A O 1
ATOM 630 N N . ALA A 1 89 ? -15.095 4.524 17.741 1.00 81.19 89 ALA A N 1
ATOM 631 C CA . ALA A 1 89 ? -15.847 4.116 16.554 1.00 81.19 89 ALA A CA 1
ATOM 632 C C . ALA A 1 89 ? -16.630 5.279 15.901 1.00 81.19 89 ALA A C 1
ATOM 634 O O . ALA A 1 89 ? -17.473 5.057 15.034 1.00 81.19 89 ALA A O 1
ATOM 635 N N . GLY A 1 90 ? -16.411 6.524 16.341 1.00 82.06 90 GLY A N 1
ATOM 636 C CA . GLY A 1 90 ? -17.069 7.709 15.791 1.00 82.06 90 GLY A CA 1
ATOM 637 C C . GLY A 1 90 ? -18.550 7.842 16.162 1.00 82.06 90 GLY A C 1
ATOM 638 O O . GLY A 1 90 ? -19.267 8.633 15.545 1.00 82.06 90 GLY A O 1
ATOM 639 N N . LEU A 1 91 ? -19.042 7.100 17.162 1.00 82.38 91 LEU A N 1
ATOM 640 C CA . LEU A 1 91 ? -20.424 7.217 17.626 1.00 82.38 91 LEU A CA 1
ATOM 641 C C . LEU A 1 91 ? -20.584 8.475 18.485 1.00 82.38 91 LEU A C 1
ATOM 643 O O . LEU A 1 91 ? -20.291 8.489 19.684 1.00 82.38 91 LEU A O 1
ATOM 647 N N . ALA A 1 92 ? -21.090 9.538 17.861 1.00 72.25 92 ALA A N 1
ATOM 648 C CA . ALA A 1 92 ? -21.359 10.805 18.529 1.00 72.25 92 ALA A CA 1
ATOM 649 C C . ALA A 1 92 ? -22.338 10.642 19.708 1.00 72.25 92 ALA A C 1
ATOM 651 O O . ALA A 1 92 ? -23.382 9.991 19.588 1.00 72.25 92 ALA A O 1
ATOM 652 N N . VAL A 1 93 ? -22.014 11.278 20.840 1.00 63.72 93 VAL A N 1
ATOM 653 C CA . VAL A 1 93 ? -22.868 11.319 22.036 1.00 63.72 93 VAL A CA 1
ATOM 654 C C . VAL A 1 93 ? -24.162 12.087 21.721 1.00 63.72 93 VAL A C 1
ATOM 656 O O . VAL A 1 93 ? -24.096 13.255 21.320 1.00 63.72 93 VAL A O 1
ATOM 659 N N . PRO A 1 94 ? -25.353 11.496 21.935 1.00 57.72 94 PRO A N 1
ATOM 660 C CA . PRO A 1 94 ? -26.615 12.211 21.797 1.00 57.72 94 PRO A CA 1
ATOM 661 C C . PRO A 1 94 ? -26.652 13.446 22.711 1.00 57.72 94 PRO A C 1
ATOM 663 O O . PRO A 1 94 ? -26.523 13.327 23.926 1.00 57.72 94 PRO A O 1
ATOM 666 N N . GLY A 1 95 ? -26.851 14.635 22.135 1.00 53.28 95 GLY A N 1
ATOM 667 C CA . GLY A 1 95 ? -26.994 15.885 22.896 1.00 53.28 95 GLY A CA 1
ATOM 668 C C . GLY A 1 95 ? -25.700 16.669 23.157 1.00 53.28 95 GLY A C 1
ATOM 669 O O . GLY A 1 95 ? -25.775 17.759 23.723 1.00 53.28 95 GLY A O 1
ATOM 670 N N . ALA A 1 96 ? -24.534 16.194 22.706 1.00 52.31 96 ALA A N 1
ATOM 671 C CA . ALA A 1 96 ? -23.321 17.013 22.659 1.00 52.31 96 ALA A CA 1
ATOM 672 C C . ALA A 1 96 ? -23.435 18.023 21.490 1.00 52.31 96 ALA A C 1
ATOM 674 O O . ALA A 1 96 ? -23.517 17.635 20.329 1.00 52.31 96 ALA A O 1
ATOM 675 N N . GLY A 1 97 ? -23.557 19.314 21.814 1.00 41.03 97 GLY A N 1
ATOM 676 C CA . GLY A 1 97 ? -24.013 20.415 20.945 1.00 41.03 97 GLY A CA 1
ATOM 677 C C . GLY A 1 97 ? -23.499 20.534 19.491 1.00 41.03 97 GLY A C 1
ATOM 678 O O . GLY A 1 97 ? -22.389 20.144 19.152 1.00 41.03 97 GLY A O 1
ATOM 679 N N . ALA A 1 98 ? -24.347 21.185 18.677 1.00 35.09 98 ALA A N 1
ATOM 680 C CA . ALA A 1 98 ? -24.199 21.888 17.382 1.00 35.09 98 ALA A CA 1
ATOM 681 C C . ALA A 1 98 ? -23.424 21.271 16.193 1.00 35.09 98 ALA A C 1
ATOM 683 O O . ALA A 1 98 ? -23.773 21.582 15.058 1.00 35.09 98 ALA A O 1
ATOM 684 N N . AL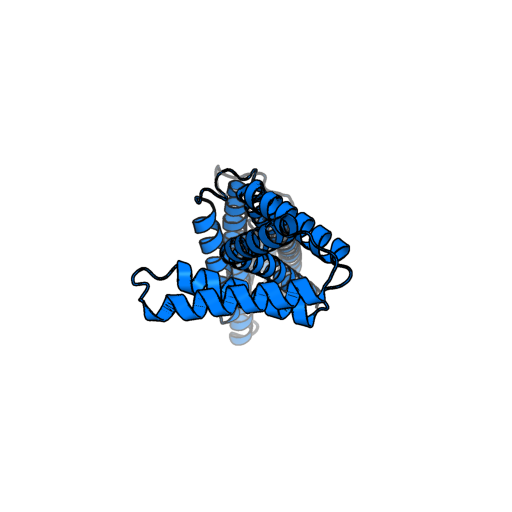A A 1 99 ? -22.454 20.379 16.391 1.00 38.41 99 ALA A N 1
ATOM 685 C CA . ALA A 1 99 ? -21.787 19.644 15.306 1.00 38.41 99 ALA A CA 1
ATOM 686 C C . ALA A 1 99 ? -22.373 18.229 15.110 1.00 38.41 99 ALA A C 1
ATOM 688 O O . ALA A 1 99 ? -21.743 17.360 14.511 1.00 38.41 99 ALA A O 1
ATOM 689 N N . ALA A 1 100 ? -23.578 17.993 15.641 1.00 40.06 100 ALA A N 1
ATOM 690 C CA . ALA A 1 100 ? -24.270 16.711 15.640 1.00 40.06 100 ALA A CA 1
ATOM 691 C C . ALA A 1 100 ? -24.819 16.369 14.244 1.00 40.06 100 ALA A C 1
ATOM 693 O O . ALA A 1 100 ? -26.011 16.510 13.961 1.00 40.06 100 ALA A O 1
ATOM 694 N N . GLY A 1 101 ? -23.932 15.902 13.365 1.00 42.03 101 GLY A N 1
ATOM 695 C CA . GLY A 1 101 ? -24.327 15.049 12.252 1.00 42.03 101 GLY A CA 1
ATOM 696 C C . GLY A 1 101 ? -25.141 13.871 12.791 1.00 42.03 101 GLY A C 1
ATOM 697 O O . GLY A 1 101 ? -24.790 13.306 13.822 1.00 42.03 101 GLY A O 1
ATOM 698 N N . VAL A 1 102 ? -26.270 13.597 12.132 1.00 44.78 102 VAL A N 1
ATOM 699 C CA . VAL A 1 102 ? -27.237 12.507 12.356 1.00 44.78 102 VAL A CA 1
ATOM 700 C C . VAL A 1 102 ? -26.838 11.544 13.482 1.00 44.78 102 VAL A C 1
ATOM 702 O O . VAL A 1 102 ? -26.034 10.637 13.276 1.00 44.78 102 VAL A O 1
ATOM 705 N N . VAL A 1 103 ? -27.442 11.703 14.667 1.00 54.97 103 VAL A N 1
ATOM 706 C CA . VAL A 1 103 ? -27.387 10.661 15.701 1.00 54.97 103 VAL A CA 1
ATOM 707 C C . VAL A 1 103 ? -28.081 9.432 15.122 1.00 54.97 103 VAL A C 1
ATOM 709 O O . VAL A 1 103 ? -29.313 9.372 15.064 1.00 54.97 103 VAL A O 1
ATOM 712 N N . THR A 1 104 ? -27.284 8.476 14.654 1.00 73.62 104 THR A N 1
ATOM 713 C CA . THR A 1 104 ? -27.787 7.226 14.092 1.00 73.62 104 THR A CA 1
ATOM 714 C C . THR A 1 104 ? -28.480 6.420 15.189 1.00 73.62 104 THR A C 1
ATOM 716 O O . THR A 1 104 ? -28.148 6.528 16.375 1.00 73.62 104 THR A O 1
ATOM 719 N N . ASP A 1 105 ? -29.447 5.581 14.821 1.00 82.94 105 ASP A N 1
ATOM 720 C CA . ASP A 1 105 ? -30.124 4.710 15.793 1.00 82.94 105 ASP A CA 1
ATOM 721 C C . ASP A 1 105 ? -29.143 3.758 16.495 1.00 82.94 105 ASP A C 1
ATOM 723 O O . ASP A 1 105 ? -29.361 3.362 17.639 1.00 82.94 105 ASP A O 1
ATOM 727 N N . VAL A 1 106 ? -28.004 3.482 15.852 1.00 83.81 106 VAL A N 1
ATOM 728 C CA . VAL A 1 106 ? -26.893 2.727 16.431 1.00 83.81 106 VAL A CA 1
ATOM 729 C C . VAL A 1 106 ? -26.255 3.459 17.609 1.00 83.81 106 VAL A C 1
ATOM 731 O O . VAL A 1 106 ? -26.075 2.848 18.660 1.00 83.81 106 VAL A O 1
ATOM 734 N N . ALA A 1 107 ? -25.966 4.758 17.478 1.00 83.56 107 ALA A N 1
ATOM 735 C CA . ALA A 1 107 ? -25.415 5.541 18.581 1.00 83.56 107 ALA A CA 1
ATOM 736 C C . ALA A 1 107 ? -26.384 5.554 19.773 1.00 83.56 107 ALA A C 1
ATOM 738 O O . ALA A 1 107 ? -25.991 5.223 20.890 1.00 83.56 107 ALA A O 1
ATOM 739 N N . LYS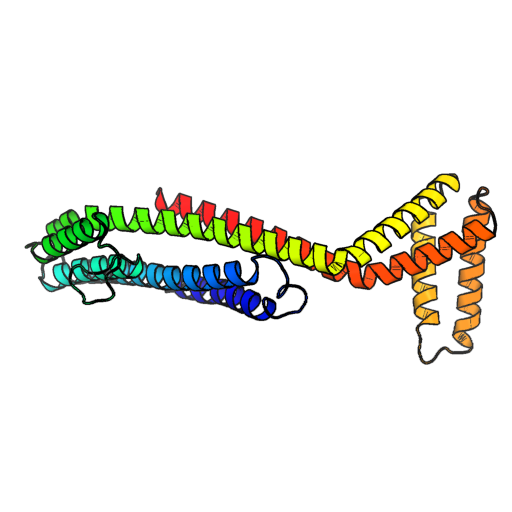 A 1 108 ? -27.675 5.838 19.541 1.00 86.56 108 LYS A N 1
ATOM 740 C CA . LYS A 1 108 ? -28.692 5.823 20.614 1.00 86.56 108 LYS A CA 1
ATOM 741 C C . LYS A 1 108 ? -28.745 4.476 21.329 1.00 86.56 108 LYS A C 1
ATOM 743 O O . LYS A 1 108 ? -28.777 4.443 22.556 1.00 86.56 108 LYS A O 1
ATOM 748 N N . PHE A 1 109 ? -28.741 3.383 20.567 1.00 89.69 109 PHE A N 1
ATOM 749 C CA . PHE A 1 109 ? -28.736 2.033 21.117 1.00 89.69 109 PHE A CA 1
ATOM 750 C C . PHE A 1 109 ? -27.507 1.788 22.001 1.00 89.69 109 PHE A C 1
ATOM 752 O O . PHE A 1 109 ? -27.660 1.378 23.149 1.00 89.69 109 PHE A O 1
ATOM 759 N N . VAL A 1 110 ? -26.304 2.092 21.504 1.00 89.00 110 VAL A N 1
ATOM 760 C CA . VAL A 1 110 ? -25.048 1.891 22.243 1.00 89.00 110 VAL A CA 1
ATOM 761 C C . VAL A 1 110 ? -25.031 2.701 23.543 1.00 89.00 110 VAL A C 1
ATOM 763 O O . VAL A 1 110 ? -24.762 2.139 24.604 1.00 89.00 110 VAL A O 1
ATOM 766 N N . TYR A 1 111 ? -25.404 3.984 23.506 1.00 88.00 111 TYR A N 1
ATOM 767 C CA . TYR A 1 111 ? -25.457 4.816 24.715 1.00 88.00 111 TYR A CA 1
ATOM 768 C C . TYR A 1 111 ? -26.532 4.369 25.712 1.00 88.00 111 TYR A C 1
ATOM 770 O O . TYR A 1 111 ? -26.315 4.470 26.920 1.00 88.00 111 TYR A O 1
ATOM 778 N N . ALA A 1 112 ? -27.660 3.825 25.245 1.00 90.19 112 ALA A N 1
ATOM 779 C CA . ALA A 1 112 ? -28.656 3.228 26.132 1.00 90.19 112 ALA A CA 1
ATOM 780 C C . ALA A 1 112 ? -28.087 2.010 26.879 1.00 90.19 112 ALA A C 1
ATOM 782 O O . ALA A 1 112 ? -28.259 1.905 28.091 1.00 90.19 112 ALA A O 1
ATOM 783 N N . GLN A 1 113 ? -27.352 1.130 26.191 1.00 92.62 113 GLN A N 1
ATOM 784 C CA . GLN A 1 113 ? -26.692 -0.015 26.831 1.00 92.62 113 GLN A CA 1
ATOM 785 C C . GLN A 1 113 ? -25.586 0.420 27.803 1.00 92.62 113 GLN A C 1
ATOM 787 O O . GLN A 1 113 ? -25.477 -0.144 28.888 1.00 92.62 113 GLN A O 1
ATOM 792 N N . ILE A 1 114 ? -24.816 1.467 27.479 1.00 88.06 114 ILE A N 1
ATOM 793 C CA . ILE A 1 114 ? -23.833 2.056 28.407 1.00 88.06 114 ILE A CA 1
ATOM 794 C C . ILE A 1 114 ? -24.528 2.562 29.679 1.00 88.06 114 ILE A C 1
ATOM 796 O O . ILE A 1 114 ? -24.058 2.298 30.784 1.00 88.06 114 ILE A O 1
ATOM 800 N N . ALA A 1 115 ? -25.658 3.264 29.548 1.00 89.50 115 ALA A N 1
ATOM 801 C CA . ALA A 1 115 ? -26.425 3.742 30.697 1.00 89.50 115 ALA A CA 1
ATOM 802 C C . ALA A 1 115 ? -26.970 2.581 31.547 1.00 89.50 115 ALA A C 1
ATOM 804 O O . ALA A 1 115 ? -26.889 2.629 32.774 1.00 89.50 115 ALA A O 1
ATOM 805 N N . LEU A 1 116 ? -27.462 1.517 30.904 1.00 90.31 116 LEU A N 1
ATOM 806 C CA . LEU A 1 116 ? -27.890 0.295 31.584 1.00 90.31 116 LEU A CA 1
ATOM 807 C C . LEU A 1 116 ? -26.724 -0.383 32.314 1.00 90.31 116 LEU A C 1
ATOM 809 O O . LEU A 1 116 ? -26.898 -0.791 33.461 1.00 90.31 116 LEU A O 1
ATOM 813 N N . ALA A 1 117 ? -25.545 -0.470 31.695 1.00 87.88 117 ALA A N 1
ATOM 814 C CA . ALA A 1 117 ? -24.348 -1.018 32.324 1.00 87.88 117 ALA A CA 1
ATOM 815 C C . ALA A 1 117 ? -23.916 -0.187 33.542 1.00 87.88 117 ALA A C 1
ATOM 817 O O . ALA A 1 117 ? -23.639 -0.763 34.585 1.00 87.88 117 ALA A O 1
ATOM 818 N N . ARG A 1 118 ? -23.947 1.155 33.466 1.00 89.06 118 ARG A N 1
ATOM 819 C CA . ARG A 1 118 ? -23.674 2.037 34.625 1.00 89.06 118 ARG A CA 1
ATOM 820 C C . ARG A 1 118 ? -24.651 1.840 35.778 1.00 89.06 118 ARG A C 1
ATOM 822 O O . ARG A 1 118 ? -24.269 2.007 36.928 1.00 89.06 118 ARG A O 1
ATOM 829 N N . ALA A 1 119 ? -25.906 1.541 35.458 1.00 90.56 119 ALA A N 1
ATOM 830 C CA . ALA A 1 119 ? -26.973 1.334 36.430 1.00 90.56 119 ALA A CA 1
ATOM 831 C C . ALA A 1 119 ? -27.059 -0.115 36.943 1.00 90.56 119 ALA A C 1
ATOM 833 O O . ALA A 1 119 ? -28.064 -0.473 37.552 1.00 90.56 119 ALA A O 1
ATOM 834 N N . ALA A 1 120 ? -26.090 -0.976 36.626 1.00 91.31 120 ALA A N 1
ATOM 835 C CA . ALA A 1 120 ? -26.054 -2.348 37.117 1.00 91.31 120 ALA A CA 1
ATOM 836 C C . ALA A 1 120 ? -25.543 -2.407 38.563 1.00 91.31 120 ALA A C 1
ATOM 838 O O . ALA A 1 120 ? -24.607 -1.692 38.927 1.00 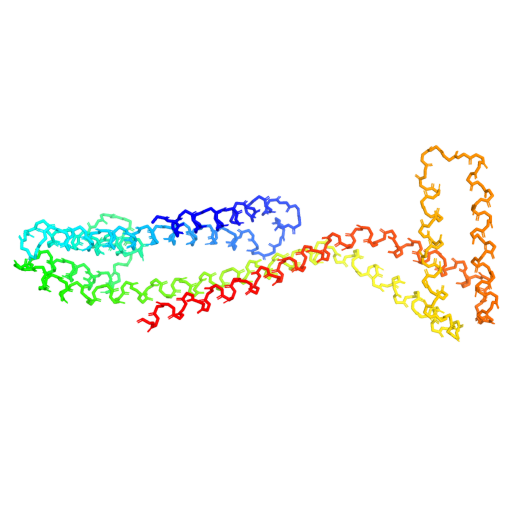91.31 120 ALA A O 1
ATOM 839 N N . ASP A 1 121 ? -26.114 -3.304 39.366 1.00 87.81 121 ASP A N 1
ATOM 840 C CA . ASP A 1 121 ? -25.725 -3.467 40.775 1.00 87.81 121 ASP A CA 1
ATOM 841 C C . ASP A 1 121 ? -24.497 -4.372 40.931 1.00 87.81 121 ASP A C 1
ATOM 843 O O . ASP A 1 121 ? -23.777 -4.326 41.933 1.00 87.81 121 ASP A O 1
ATOM 847 N N . THR A 1 122 ? -24.244 -5.211 39.926 1.00 87.12 122 THR A N 1
ATOM 848 C CA . THR A 1 122 ? -23.123 -6.148 39.905 1.00 87.12 122 THR A CA 1
ATOM 849 C C . THR A 1 122 ? -22.321 -6.018 38.623 1.00 87.12 122 THR A C 1
ATOM 851 O O . THR A 1 122 ? -22.825 -5.600 37.581 1.00 87.12 122 THR A O 1
ATOM 854 N N . LEU A 1 123 ? -21.056 -6.431 38.689 1.00 83.62 123 LEU A N 1
ATOM 855 C CA . LEU A 1 123 ? -20.202 -6.497 37.511 1.00 83.62 123 LEU A CA 1
ATOM 856 C C . LEU A 1 123 ? -20.767 -7.438 36.437 1.00 83.62 123 LEU A C 1
ATOM 858 O O . LEU A 1 123 ? -20.734 -7.101 35.260 1.00 83.62 123 LEU A O 1
ATOM 862 N N . ASP A 1 124 ? -21.266 -8.608 36.839 1.00 87.25 124 ASP A N 1
ATOM 863 C CA . ASP A 1 124 ? -21.821 -9.599 35.911 1.00 87.25 124 ASP A CA 1
ATOM 864 C C . ASP A 1 124 ? -22.992 -9.007 35.114 1.00 87.25 124 ASP A C 1
ATOM 866 O O . ASP A 1 124 ? -23.023 -9.068 33.887 1.00 87.25 124 ASP A O 1
ATOM 870 N N . GLU A 1 125 ? -23.894 -8.311 35.804 1.00 88.25 125 GLU A N 1
ATOM 871 C CA . GLU A 1 125 ? -24.990 -7.593 35.165 1.00 88.25 125 GLU A CA 1
ATOM 872 C C . GLU A 1 125 ? -24.495 -6.443 34.270 1.00 88.25 125 GLU A C 1
ATOM 874 O O . GLU A 1 125 ? -25.015 -6.256 33.168 1.00 88.25 125 GLU A O 1
ATOM 879 N N . ALA A 1 126 ? -23.473 -5.693 34.695 1.00 86.25 126 ALA A N 1
ATOM 880 C CA . ALA A 1 126 ? -22.881 -4.629 33.885 1.00 86.25 126 ALA A CA 1
ATOM 881 C C . ALA A 1 126 ? -22.300 -5.172 32.571 1.00 86.25 126 ALA A C 1
ATOM 883 O O . ALA A 1 126 ? -22.528 -4.584 31.515 1.00 86.25 126 ALA A O 1
ATOM 884 N N . LEU A 1 127 ? -21.597 -6.308 32.624 1.00 87.88 127 LEU A N 1
ATOM 885 C CA . LEU A 1 127 ? -21.040 -6.986 31.453 1.00 87.88 127 LEU A CA 1
ATOM 886 C C . LEU A 1 127 ? -22.145 -7.500 30.526 1.00 87.88 127 LEU A C 1
ATOM 888 O O . LEU A 1 127 ? -22.102 -7.240 29.324 1.00 87.88 127 LEU A O 1
ATOM 892 N N . GLN A 1 128 ? -23.177 -8.148 31.073 1.00 92.12 128 GLN A N 1
ATOM 893 C CA . GLN A 1 128 ? -24.321 -8.625 30.288 1.00 92.12 128 GLN A CA 1
ATOM 894 C C . GLN A 1 128 ? -25.057 -7.477 29.583 1.00 92.12 128 GLN A C 1
ATOM 896 O O . GLN A 1 128 ? -25.420 -7.601 28.414 1.00 92.12 128 GLN A O 1
ATOM 901 N N . ARG A 1 129 ? -25.240 -6.337 30.265 1.00 92.31 129 ARG A N 1
ATOM 902 C CA . ARG A 1 129 ? -25.860 -5.128 29.694 1.00 92.31 129 ARG A CA 1
ATOM 903 C C . ARG A 1 129 ? -24.942 -4.405 28.702 1.00 92.31 129 ARG A C 1
ATOM 905 O O . ARG A 1 129 ? -25.432 -3.796 27.759 1.00 92.31 129 ARG A O 1
ATOM 912 N N . ALA A 1 130 ? -23.625 -4.481 28.876 1.00 88.38 130 ALA A N 1
ATOM 913 C CA . ALA A 1 130 ? -22.645 -3.914 27.950 1.00 88.38 130 ALA A CA 1
ATOM 914 C C . ALA A 1 130 ? -22.499 -4.730 26.655 1.00 88.38 130 ALA A C 1
ATOM 916 O O . ALA A 1 130 ? -22.233 -4.152 25.598 1.00 88.38 130 ALA A O 1
ATOM 917 N N . GLN A 1 131 ? -22.696 -6.052 26.715 1.00 89.62 131 GLN A N 1
ATOM 918 C CA . GLN A 1 131 ? -22.436 -6.973 25.605 1.00 89.62 131 GLN A CA 1
ATOM 919 C C . GLN A 1 131 ? -23.087 -6.558 24.272 1.00 89.62 131 GLN A C 1
ATOM 921 O O . GLN A 1 131 ? -22.396 -6.581 23.250 1.00 89.62 131 GLN A O 1
ATOM 926 N N . PRO A 1 132 ? -24.363 -6.118 24.218 1.00 91.62 132 PRO A N 1
ATOM 927 C CA . PRO A 1 132 ? -24.975 -5.712 22.956 1.00 91.62 132 PRO A CA 1
ATOM 928 C C . PRO A 1 132 ? -24.337 -4.450 22.359 1.00 91.62 132 PRO A C 1
ATOM 930 O O . PRO A 1 132 ? -24.217 -4.345 21.138 1.00 91.62 132 PRO A O 1
ATOM 933 N N . ALA A 1 133 ? -23.899 -3.499 23.196 1.00 88.19 133 ALA A N 1
ATOM 934 C CA . ALA A 1 133 ? -23.150 -2.332 22.728 1.00 88.19 133 ALA A CA 1
ATOM 935 C C . ALA A 1 133 ? -21.784 -2.736 22.175 1.00 88.19 133 ALA A C 1
ATOM 937 O O . ALA A 1 133 ? -21.439 -2.315 21.074 1.00 88.19 133 ALA A O 1
ATOM 938 N N . VAL A 1 134 ? -21.046 -3.583 22.898 1.00 86.12 134 VAL A N 1
ATOM 939 C CA . VAL A 1 134 ? -19.740 -4.095 22.454 1.00 86.12 134 VAL A CA 1
ATOM 940 C C . VAL A 1 134 ? -19.870 -4.811 21.109 1.00 86.12 134 VAL A C 1
ATOM 942 O O . VAL A 1 134 ? -19.126 -4.494 20.187 1.00 86.12 134 VAL A O 1
ATOM 945 N N . ALA A 1 135 ? -20.863 -5.691 20.947 1.00 87.81 135 ALA A N 1
ATOM 946 C CA . ALA A 1 135 ? -21.112 -6.394 19.687 1.00 87.81 135 ALA A CA 1
ATOM 947 C C . ALA A 1 135 ? -21.403 -5.429 18.525 1.00 87.81 135 ALA A C 1
ATOM 949 O O . ALA A 1 135 ? -20.896 -5.599 17.415 1.00 87.81 135 ALA A O 1
ATOM 950 N N . ARG A 1 136 ? -22.194 -4.377 18.772 1.00 86.69 136 ARG A N 1
ATOM 951 C CA . ARG A 1 136 ? -22.522 -3.393 17.737 1.00 86.69 136 ARG A CA 1
ATOM 952 C C . ARG A 1 136 ? -21.330 -2.512 17.368 1.00 86.69 136 ARG A C 1
ATOM 954 O O . ARG A 1 136 ? -21.159 -2.206 16.191 1.00 86.69 136 ARG A O 1
ATOM 961 N N . ILE A 1 137 ? -20.508 -2.134 18.347 1.00 83.75 137 ILE A N 1
ATOM 962 C CA . ILE A 1 137 ? -19.256 -1.408 18.112 1.00 83.75 137 ILE A CA 1
ATOM 963 C C . ILE A 1 137 ? -18.282 -2.287 17.321 1.00 83.75 137 ILE A C 1
ATOM 965 O O . ILE A 1 137 ? -17.734 -1.826 16.327 1.00 83.75 137 ILE A O 1
ATOM 969 N N . ALA A 1 138 ? -18.123 -3.561 17.690 1.00 83.19 138 ALA A N 1
ATOM 970 C CA . ALA A 1 138 ? -17.266 -4.501 16.969 1.00 83.19 138 ALA A CA 1
ATOM 971 C C . ALA A 1 138 ? -17.668 -4.633 15.490 1.00 83.19 138 ALA A C 1
ATOM 973 O O . ALA A 1 138 ? -16.808 -4.622 14.615 1.00 83.19 138 ALA A O 1
ATOM 974 N N . GLN A 1 139 ? -18.971 -4.671 15.193 1.00 84.38 139 GLN A N 1
ATOM 975 C CA . GLN A 1 139 ? -19.463 -4.684 13.815 1.00 84.38 139 GLN A CA 1
ATOM 976 C C . GLN A 1 139 ? -19.096 -3.410 13.035 1.00 84.38 139 GLN A C 1
ATOM 978 O O . GLN A 1 139 ? -18.735 -3.503 11.864 1.00 84.38 139 GLN A O 1
ATOM 983 N N . ILE A 1 140 ? -19.182 -2.231 13.662 1.00 84.25 140 ILE A N 1
ATOM 984 C CA . ILE A 1 140 ? -18.759 -0.967 13.035 1.00 84.25 140 ILE A CA 1
ATOM 985 C C . ILE A 1 140 ? -17.262 -1.002 12.749 1.00 84.25 140 ILE A C 1
ATOM 987 O O . ILE A 1 140 ? -16.848 -0.709 11.635 1.00 84.25 140 ILE A O 1
ATOM 991 N N . LEU A 1 141 ? -16.460 -1.421 13.729 1.00 80.38 141 LEU A N 1
ATOM 992 C CA . LEU A 1 141 ? -15.012 -1.510 13.571 1.00 80.38 141 LEU A CA 1
ATOM 993 C C . LEU A 1 141 ? -14.609 -2.507 12.480 1.00 80.38 141 LEU A C 1
ATOM 995 O O . LEU A 1 141 ? -13.647 -2.251 11.763 1.00 80.38 141 LEU A O 1
ATOM 999 N N . ARG A 1 142 ? -15.355 -3.606 12.318 1.00 81.00 142 ARG A N 1
ATOM 1000 C CA . ARG A 1 142 ? -15.164 -4.554 11.212 1.00 81.00 142 ARG A CA 1
ATOM 1001 C C . ARG A 1 142 ? -15.407 -3.882 9.860 1.00 81.00 142 ARG A C 1
ATOM 1003 O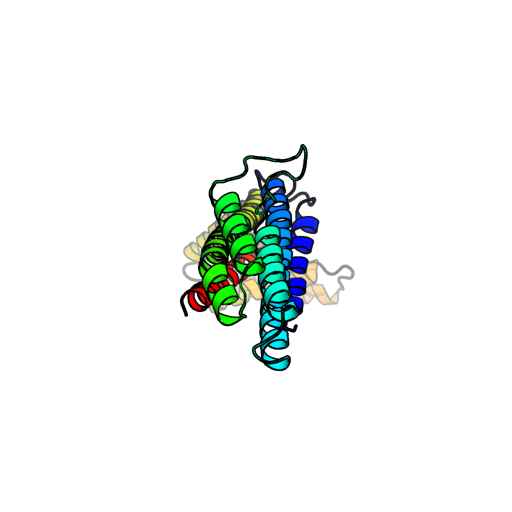 O . ARG A 1 142 ? -14.517 -3.896 9.020 1.00 81.00 142 ARG A O 1
ATOM 1010 N N . GLN A 1 143 ? -16.550 -3.214 9.691 1.00 82.25 143 GLN A N 1
ATOM 1011 C CA . GLN A 1 143 ? -16.845 -2.471 8.461 1.00 82.25 143 GLN A CA 1
ATOM 1012 C C . GLN A 1 143 ? -15.797 -1.385 8.184 1.00 82.25 143 GLN A C 1
ATOM 1014 O O . GLN A 1 143 ? -15.379 -1.202 7.043 1.00 82.25 143 GLN A O 1
ATOM 1019 N N . ASP A 1 144 ? -15.341 -0.683 9.222 1.00 81.31 144 ASP A N 1
ATOM 1020 C CA . ASP A 1 144 ? -14.262 0.283 9.083 1.00 81.31 144 ASP A CA 1
ATOM 1021 C C . ASP A 1 144 ? -12.988 -0.415 8.587 1.00 81.31 144 ASP A C 1
ATOM 1023 O O . ASP A 1 144 ? -12.355 0.063 7.653 1.00 81.31 144 ASP A O 1
ATOM 1027 N N . ILE A 1 145 ? -12.573 -1.551 9.148 1.00 80.19 145 ILE A N 1
ATOM 1028 C CA . ILE A 1 145 ? -11.390 -2.284 8.661 1.00 80.19 145 ILE A CA 1
ATOM 1029 C C . ILE A 1 145 ? -11.525 -2.635 7.168 1.00 80.19 145 ILE A C 1
ATOM 1031 O O . ILE A 1 145 ? -10.593 -2.350 6.407 1.00 80.19 145 ILE A O 1
ATOM 1035 N N . ASP A 1 146 ? -12.689 -3.114 6.732 1.00 81.12 146 ASP A N 1
ATOM 1036 C CA . ASP A 1 146 ? -12.966 -3.427 5.323 1.00 81.12 146 ASP A CA 1
ATOM 1037 C C . ASP A 1 146 ? -12.838 -2.180 4.431 1.00 81.12 146 ASP A C 1
ATOM 1039 O O . ASP A 1 146 ? -12.149 -2.187 3.401 1.00 81.12 146 ASP A O 1
ATOM 1043 N N . ASP A 1 147 ? -13.423 -1.062 4.868 1.00 82.44 147 ASP A N 1
ATOM 1044 C CA . ASP A 1 147 ? -13.334 0.227 4.184 1.00 82.44 147 ASP A CA 1
ATOM 1045 C C . ASP A 1 147 ? -11.877 0.716 4.086 1.00 82.44 147 ASP A C 1
ATOM 1047 O O . ASP A 1 147 ? -11.495 1.337 3.088 1.00 82.44 147 ASP A O 1
ATOM 1051 N N . LEU A 1 148 ? -11.028 0.415 5.083 1.00 83.44 148 LEU A N 1
ATOM 1052 C CA . LEU A 1 148 ? -9.593 0.722 5.006 1.00 83.44 148 LEU A CA 1
ATOM 1053 C C . LEU A 1 148 ? -8.932 -0.078 3.905 1.00 83.44 148 LEU A C 1
ATOM 1055 O O . LEU A 1 148 ? -8.149 0.477 3.138 1.00 83.44 148 LEU A O 1
ATOM 1059 N N . GLY A 1 149 ? -9.224 -1.378 3.862 1.00 80.50 149 GLY A N 1
ATOM 1060 C CA . GLY A 1 149 ? -8.678 -2.280 2.865 1.00 80.50 149 GLY A CA 1
ATOM 1061 C C . GLY A 1 149 ? -9.007 -1.790 1.463 1.00 80.50 149 GLY A C 1
ATOM 1062 O O . GLY A 1 149 ? -8.122 -1.725 0.608 1.00 80.50 149 GLY A O 1
ATOM 1063 N N . ALA A 1 150 ? -10.242 -1.338 1.243 1.00 84.75 150 ALA A N 1
ATOM 1064 C CA . ALA A 1 150 ? -10.651 -0.726 -0.015 1.00 84.75 150 ALA A CA 1
ATOM 1065 C C . ALA A 1 150 ? -9.874 0.570 -0.328 1.00 84.75 150 ALA A C 1
ATOM 1067 O O . ALA A 1 150 ? -9.417 0.755 -1.460 1.00 84.75 150 ALA A O 1
ATOM 1068 N N . ILE A 1 151 ? -9.676 1.455 0.658 1.00 86.00 151 ILE A N 1
ATOM 1069 C CA . ILE A 1 151 ? -8.895 2.694 0.481 1.00 86.00 151 ILE A CA 1
ATOM 1070 C C . ILE A 1 151 ? -7.427 2.380 0.160 1.00 86.00 151 ILE A C 1
ATOM 1072 O O . ILE A 1 151 ? -6.882 2.959 -0.778 1.00 86.00 151 ILE A O 1
ATOM 1076 N N . LEU A 1 152 ? -6.792 1.457 0.887 1.00 84.06 152 LEU A N 1
ATOM 1077 C CA . LEU A 1 152 ? -5.404 1.039 0.660 1.00 84.06 152 LEU A CA 1
ATOM 1078 C C . LEU A 1 152 ? -5.217 0.464 -0.746 1.00 84.06 152 LEU A C 1
ATOM 1080 O O . LEU A 1 152 ? -4.311 0.875 -1.473 1.00 84.06 152 LEU A O 1
ATOM 1084 N N . GLN A 1 153 ? -6.131 -0.407 -1.182 1.00 86.94 153 GLN A N 1
ATOM 1085 C CA . GLN A 1 153 ? -6.128 -0.939 -2.544 1.00 86.94 153 GLN A CA 1
ATOM 1086 C C . GLN A 1 153 ? -6.263 0.168 -3.595 1.00 86.94 153 GLN A C 1
ATOM 1088 O O . GLN A 1 153 ? -5.535 0.163 -4.593 1.00 86.94 153 GLN A O 1
ATOM 1093 N N . ALA A 1 154 ? -7.167 1.126 -3.374 1.00 86.12 154 ALA A N 1
ATOM 1094 C CA . ALA A 1 154 ? -7.356 2.257 -4.273 1.00 86.12 154 ALA A CA 1
ATOM 1095 C C . ALA A 1 154 ? -6.103 3.145 -4.342 1.00 86.12 154 ALA A C 1
ATOM 1097 O O . ALA A 1 154 ? -5.686 3.517 -5.439 1.00 86.12 154 ALA A O 1
ATOM 1098 N N . VAL A 1 155 ? -5.461 3.433 -3.202 1.00 85.50 155 VAL A N 1
ATOM 1099 C CA . VAL A 1 155 ? -4.194 4.180 -3.140 1.00 85.50 155 VAL A CA 1
ATOM 1100 C C . VAL A 1 155 ? -3.089 3.437 -3.887 1.00 85.50 155 VAL A C 1
ATOM 1102 O O . VAL A 1 155 ? -2.411 4.048 -4.708 1.00 85.50 155 VAL A O 1
ATOM 1105 N N . ALA A 1 156 ? -2.928 2.129 -3.673 1.00 85.00 156 ALA A N 1
ATOM 1106 C CA . ALA A 1 156 ? -1.899 1.330 -4.340 1.00 85.00 156 ALA A CA 1
ATOM 1107 C C . ALA A 1 156 ? -2.089 1.299 -5.867 1.00 85.00 156 ALA A C 1
ATOM 1109 O O . ALA A 1 156 ? -1.130 1.446 -6.632 1.00 85.00 156 ALA A O 1
ATOM 1110 N N . LEU A 1 157 ? -3.335 1.146 -6.329 1.00 87.00 157 LEU A N 1
ATOM 1111 C CA . LEU A 1 157 ? -3.670 1.200 -7.750 1.00 87.00 157 LEU A CA 1
ATOM 1112 C C . LEU A 1 157 ? -3.410 2.594 -8.336 1.00 87.00 157 LEU A C 1
ATOM 1114 O O . LEU A 1 157 ? -2.834 2.708 -9.418 1.00 87.00 157 LEU A O 1
ATOM 1118 N N . ALA A 1 158 ? -3.794 3.649 -7.618 1.00 86.75 158 ALA A N 1
ATOM 1119 C CA . ALA A 1 158 ? -3.541 5.024 -8.026 1.00 86.75 158 ALA A CA 1
ATOM 1120 C C . ALA A 1 158 ? -2.036 5.348 -8.051 1.00 86.75 158 ALA A C 1
ATOM 1122 O O . ALA A 1 158 ? -1.588 6.004 -8.990 1.00 86.75 158 ALA A O 1
ATOM 1123 N N . GLU A 1 159 ? -1.244 4.839 -7.096 1.00 88.31 159 GLU A N 1
ATOM 1124 C CA . GLU A 1 159 ? 0.221 4.978 -7.066 1.00 88.31 159 GLU A CA 1
ATOM 1125 C C . GLU A 1 159 ? 0.840 4.331 -8.315 1.00 88.31 159 GLU A C 1
ATOM 1127 O O . GLU A 1 159 ? 1.608 4.956 -9.051 1.00 88.31 159 GLU A O 1
ATOM 1132 N N . ARG A 1 160 ? 0.446 3.085 -8.609 1.00 89.50 160 ARG A N 1
ATOM 1133 C CA . ARG A 1 160 ? 0.880 2.352 -9.805 1.00 89.50 160 ARG A CA 1
ATOM 1134 C C . ARG A 1 160 ? 0.525 3.100 -11.088 1.00 89.50 160 ARG A C 1
ATOM 1136 O O . ARG A 1 160 ? 1.374 3.234 -11.969 1.00 89.50 160 ARG A O 1
ATOM 1143 N N . ASN A 1 161 ? -0.716 3.560 -11.212 1.00 87.12 161 ASN A N 1
ATOM 1144 C CA . ASN A 1 161 ? -1.185 4.246 -12.413 1.00 87.12 161 ASN A CA 1
ATOM 1145 C C . ASN A 1 161 ? -0.475 5.588 -12.602 1.00 87.12 161 ASN A C 1
ATOM 1147 O O . ASN A 1 161 ? -0.042 5.881 -13.709 1.00 87.12 161 ASN A O 1
ATOM 1151 N N . ALA A 1 162 ? -0.280 6.355 -11.528 1.00 86.69 162 ALA A N 1
ATOM 1152 C CA . ALA A 1 162 ? 0.467 7.607 -11.561 1.00 86.69 162 ALA A CA 1
ATOM 1153 C C . ALA A 1 162 ? 1.892 7.401 -12.092 1.00 86.69 162 ALA A C 1
ATOM 1155 O O . ALA A 1 162 ? 2.314 8.095 -13.014 1.00 86.69 162 ALA A O 1
ATOM 1156 N N . LEU A 1 163 ? 2.603 6.391 -11.579 1.00 86.75 163 LEU A N 1
ATOM 1157 C CA . LEU A 1 163 ? 3.950 6.053 -12.044 1.00 86.75 163 LEU A CA 1
ATOM 1158 C C . LEU A 1 163 ? 3.972 5.621 -13.513 1.00 86.75 163 LEU A C 1
ATOM 1160 O O . LEU A 1 163 ? 4.850 6.048 -14.259 1.00 86.75 163 LEU A O 1
ATOM 1164 N N . ARG A 1 164 ? 3.011 4.795 -13.945 1.00 87.25 164 ARG A N 1
ATOM 1165 C CA . ARG A 1 164 ? 2.927 4.354 -15.346 1.00 87.25 164 ARG A CA 1
ATOM 1166 C C . ARG A 1 164 ? 2.614 5.505 -16.292 1.00 87.25 164 ARG A C 1
ATOM 1168 O O . ARG A 1 164 ? 3.241 5.585 -17.337 1.00 87.25 164 ARG A O 1
ATOM 1175 N N . THR A 1 165 ? 1.680 6.381 -15.932 1.00 85.12 165 THR A N 1
ATOM 1176 C CA . THR A 1 165 ? 1.314 7.548 -16.744 1.00 85.12 165 THR A CA 1
ATOM 1177 C C . THR A 1 165 ? 2.462 8.545 -16.815 1.00 85.12 165 THR A C 1
ATOM 1179 O O . THR A 1 165 ? 2.806 9.001 -17.901 1.00 85.12 165 THR A O 1
ATOM 1182 N N . HIS A 1 166 ? 3.094 8.848 -15.675 1.00 85.38 166 HIS A N 1
ATOM 1183 C CA . HIS A 1 166 ? 4.224 9.775 -15.618 1.00 85.38 166 HIS A CA 1
ATOM 1184 C C . HIS A 1 166 ? 5.388 9.329 -16.509 1.00 85.38 166 HIS A C 1
ATOM 1186 O O . HIS A 1 166 ? 6.091 10.171 -17.053 1.00 85.38 166 HIS A O 1
ATOM 1192 N N . HIS A 1 167 ? 5.549 8.016 -16.681 1.00 85.50 167 HIS A N 1
ATOM 1193 C CA . HIS A 1 167 ? 6.633 7.416 -17.445 1.00 85.50 167 HIS A CA 1
ATOM 1194 C C . HIS A 1 167 ? 6.177 6.705 -18.722 1.00 85.50 167 HIS A C 1
ATOM 1196 O O . HIS A 1 167 ? 6.870 5.832 -19.245 1.00 85.50 167 HIS A O 1
ATOM 1202 N N . GLN A 1 168 ? 4.977 7.019 -19.212 1.00 88.69 168 GLN A N 1
ATOM 1203 C CA . GLN A 1 168 ? 4.374 6.298 -20.330 1.00 88.69 168 GLN A CA 1
ATOM 1204 C C . GLN A 1 168 ? 5.198 6.447 -21.612 1.00 88.69 168 GLN A C 1
ATOM 1206 O O . GLN A 1 168 ? 5.313 5.491 -22.379 1.00 88.69 168 GLN A O 1
ATOM 1211 N N . ILE A 1 169 ? 5.771 7.632 -21.838 1.00 83.94 169 ILE A N 1
ATOM 1212 C CA . ILE A 1 169 ? 6.577 7.926 -23.027 1.00 83.94 169 ILE A CA 1
ATOM 1213 C C . ILE A 1 169 ? 7.873 7.115 -22.985 1.00 83.94 169 ILE A C 1
ATOM 1215 O O . ILE A 1 169 ? 8.219 6.457 -23.961 1.00 83.94 169 ILE A O 1
ATOM 1219 N N . GLU A 1 170 ? 8.561 7.111 -21.847 1.00 85.31 170 GLU A N 1
ATOM 1220 C CA . GLU A 1 170 ? 9.810 6.386 -21.632 1.00 85.31 170 GLU A CA 1
ATOM 1221 C C . GLU A 1 170 ? 9.609 4.873 -21.719 1.00 85.31 170 GLU A C 1
ATOM 1223 O O . GLU A 1 170 ? 10.414 4.177 -22.339 1.00 85.31 170 GLU A O 1
ATOM 1228 N N . LEU A 1 171 ? 8.519 4.363 -21.137 1.00 83.69 171 LEU A N 1
ATOM 1229 C CA . LEU A 1 171 ? 8.145 2.953 -21.233 1.00 83.69 171 LEU A CA 1
ATOM 1230 C C . LEU A 1 171 ? 7.832 2.567 -22.682 1.00 83.69 171 LEU A C 1
ATOM 1232 O O . LEU A 1 171 ? 8.410 1.607 -23.180 1.00 83.69 171 LEU A O 1
ATOM 1236 N N . GLY A 1 172 ? 7.005 3.347 -23.385 1.00 83.88 172 GLY A N 1
ATOM 1237 C CA . GLY A 1 172 ? 6.681 3.085 -24.789 1.00 83.88 172 GLY A CA 1
ATOM 1238 C C . GLY A 1 172 ? 7.904 3.164 -25.707 1.00 83.88 172 GLY A C 1
ATOM 1239 O O . GLY A 1 172 ? 8.076 2.323 -26.588 1.00 83.88 172 GLY A O 1
ATOM 1240 N N . TYR A 1 173 ? 8.798 4.127 -25.468 1.00 85.12 173 TYR A N 1
ATOM 1241 C CA . TYR A 1 173 ? 10.062 4.225 -26.193 1.00 85.12 173 TYR A CA 1
ATOM 1242 C C . TYR A 1 173 ? 10.936 2.993 -25.950 1.00 85.12 173 TYR A C 1
ATOM 1244 O O . TYR A 1 173 ? 11.385 2.365 -26.909 1.00 85.12 173 TYR A O 1
ATOM 1252 N N . ARG A 1 174 ? 11.124 2.586 -24.689 1.00 85.81 174 ARG A N 1
ATOM 1253 C CA . ARG A 1 174 ? 11.870 1.368 -24.351 1.00 85.81 174 ARG A CA 1
ATOM 1254 C C . ARG A 1 174 ? 11.269 0.132 -25.020 1.00 85.81 174 ARG A C 1
ATOM 1256 O O . ARG A 1 174 ? 12.021 -0.656 -25.585 1.00 85.81 174 ARG A O 1
ATOM 1263 N N . ASP A 1 175 ? 9.952 -0.032 -24.966 1.00 85.56 175 ASP A N 1
ATOM 1264 C CA . ASP A 1 175 ? 9.268 -1.185 -25.556 1.00 85.56 175 ASP A CA 1
ATOM 1265 C C . ASP A 1 175 ? 9.506 -1.243 -27.072 1.00 85.56 175 ASP A C 1
ATOM 1267 O O . ASP A 1 175 ? 9.860 -2.300 -27.590 1.00 85.56 175 ASP A O 1
ATOM 1271 N N . SER A 1 176 ? 9.463 -0.096 -27.761 1.00 85.56 176 SER A N 1
ATOM 1272 C CA . SER A 1 176 ? 9.790 -0.022 -29.192 1.00 85.56 176 SER A CA 1
ATOM 1273 C C . SER A 1 176 ? 11.250 -0.381 -29.507 1.00 85.56 176 SER A C 1
ATOM 1275 O O . SER A 1 176 ? 11.526 -1.022 -30.522 1.00 85.56 176 SER A O 1
ATOM 1277 N N . LEU A 1 177 ? 12.199 -0.010 -28.635 1.00 85.31 177 LEU A N 1
ATOM 1278 C CA . LEU A 1 177 ? 13.612 -0.370 -28.793 1.00 85.31 177 LEU A CA 1
ATOM 1279 C C . LEU A 1 177 ? 13.820 -1.876 -28.625 1.00 85.31 177 LEU A C 1
ATOM 1281 O O . LEU A 1 177 ? 14.532 -2.489 -29.420 1.00 85.31 177 LEU A O 1
ATOM 1285 N N . VAL A 1 178 ? 13.192 -2.467 -27.604 1.00 83.38 178 VAL A N 1
ATOM 1286 C CA . VAL A 1 178 ? 13.255 -3.908 -27.333 1.00 83.38 178 VAL A CA 1
ATOM 1287 C C . VAL A 1 178 ? 12.631 -4.692 -28.482 1.00 83.38 178 VAL A C 1
ATOM 1289 O O . VAL A 1 178 ? 13.262 -5.616 -28.981 1.00 83.38 178 VAL A O 1
ATOM 1292 N N . GLU A 1 179 ? 11.453 -4.291 -28.963 1.00 85.12 179 GLU A N 1
ATOM 1293 C CA . GLU A 1 179 ? 10.786 -4.941 -30.096 1.00 85.12 179 GLU A CA 1
ATOM 1294 C C . GLU A 1 179 ? 11.655 -4.904 -31.360 1.00 85.12 179 GLU A C 1
ATOM 1296 O O . GLU A 1 179 ? 11.865 -5.928 -32.013 1.00 85.12 179 GLU A O 1
ATOM 1301 N N . ARG A 1 180 ? 12.224 -3.736 -31.684 1.00 86.75 180 ARG A N 1
ATOM 1302 C CA . ARG A 1 180 ? 13.088 -3.572 -32.859 1.00 86.75 180 ARG A CA 1
ATOM 1303 C C . ARG A 1 180 ? 14.363 -4.413 -32.760 1.00 86.75 180 ARG A C 1
ATOM 1305 O O . ARG A 1 180 ? 14.764 -5.042 -33.740 1.00 86.75 180 ARG A O 1
ATOM 1312 N N . ARG A 1 181 ? 14.973 -4.464 -31.574 1.00 86.56 181 ARG A N 1
ATOM 1313 C CA . ARG A 1 181 ? 16.133 -5.311 -31.275 1.00 86.56 181 ARG A CA 1
ATOM 1314 C C . ARG A 1 181 ? 15.792 -6.795 -31.408 1.00 86.56 181 ARG A C 1
ATOM 1316 O O . ARG A 1 181 ? 16.525 -7.545 -32.047 1.00 86.56 181 ARG A O 1
ATOM 1323 N N . ASP A 1 182 ? 14.671 -7.221 -30.843 1.00 83.75 182 ASP A N 1
ATOM 1324 C CA . ASP A 1 182 ? 14.240 -8.617 -30.870 1.00 83.75 182 ASP A CA 1
ATOM 1325 C C . ASP A 1 182 ? 13.891 -9.061 -32.304 1.00 83.75 182 ASP A C 1
ATOM 1327 O O . ASP A 1 182 ? 14.214 -10.183 -32.702 1.00 83.75 182 ASP A O 1
ATOM 1331 N N . ALA A 1 183 ? 13.341 -8.162 -33.130 1.00 83.62 183 ALA A N 1
ATOM 1332 C CA . ALA A 1 183 ? 13.137 -8.398 -34.559 1.00 83.62 183 ALA A CA 1
ATOM 1333 C C . ALA A 1 183 ? 14.464 -8.590 -35.318 1.00 83.62 183 ALA A C 1
ATOM 1335 O O . ALA A 1 183 ? 14.566 -9.485 -36.158 1.00 83.62 183 ALA A O 1
ATOM 1336 N N . LEU A 1 184 ? 15.498 -7.799 -35.011 1.00 82.25 184 LEU A N 1
ATOM 1337 C CA . LEU A 1 184 ? 16.849 -7.981 -35.560 1.00 82.25 184 LEU A CA 1
ATOM 1338 C C . LEU A 1 184 ? 17.468 -9.318 -35.127 1.00 82.25 184 LEU A C 1
ATOM 1340 O O . LEU A 1 184 ? 18.036 -10.024 -35.960 1.00 82.25 184 LEU A O 1
ATOM 1344 N N . TYR A 1 185 ? 17.292 -9.715 -33.863 1.00 81.69 185 TYR A N 1
ATOM 1345 C CA . TYR A 1 185 ? 17.722 -11.029 -33.374 1.00 81.69 185 TYR A CA 1
ATOM 1346 C C . TYR A 1 185 ? 16.997 -12.197 -34.044 1.00 81.69 185 TYR A C 1
ATOM 1348 O O . TYR A 1 185 ? 17.594 -13.252 -34.261 1.00 81.69 185 TYR A O 1
ATOM 1356 N N . ALA A 1 186 ? 15.714 -12.035 -34.363 1.00 81.00 186 ALA A N 1
ATOM 1357 C CA . ALA A 1 186 ? 14.961 -13.041 -35.099 1.00 81.00 186 ALA A CA 1
ATOM 1358 C C . ALA A 1 186 ? 15.454 -13.158 -36.551 1.00 81.00 186 ALA A C 1
ATOM 1360 O O . ALA A 1 186 ? 15.592 -14.270 -37.062 1.00 81.00 186 ALA A O 1
ATOM 1361 N N . ARG A 1 187 ? 15.776 -12.029 -37.203 1.00 78.62 187 ARG A N 1
ATOM 1362 C CA . ARG A 1 187 ? 16.343 -12.018 -38.563 1.00 78.62 187 ARG A CA 1
ATOM 1363 C C . ARG A 1 187 ? 17.743 -12.612 -38.633 1.00 78.62 187 ARG A C 1
ATOM 1365 O O . ARG A 1 187 ? 18.065 -13.241 -39.634 1.00 78.62 187 ARG A O 1
ATOM 1372 N N . SER A 1 188 ? 18.553 -12.462 -37.585 1.00 76.88 188 SER A N 1
ATOM 1373 C CA . SER A 1 188 ? 19.932 -12.961 -37.569 1.00 76.88 188 SER A CA 1
ATOM 1374 C C . SER A 1 188 ? 20.060 -14.489 -37.505 1.00 76.88 188 SER A C 1
ATOM 1376 O O . SER A 1 188 ? 21.166 -14.998 -37.365 1.00 76.88 188 SER A O 1
ATOM 1378 N N . GLY A 1 189 ? 18.956 -15.238 -37.611 1.00 63.59 189 GLY A N 1
ATOM 1379 C CA . GLY A 1 189 ? 18.999 -16.696 -37.743 1.00 63.59 189 GLY A CA 1
ATOM 1380 C C . GLY A 1 189 ? 19.456 -17.424 -36.479 1.00 63.59 189 GLY A C 1
ATOM 1381 O O . GLY A 1 189 ? 19.917 -18.555 -36.577 1.00 63.59 189 GLY A O 1
ATOM 1382 N N . ALA A 1 190 ? 19.269 -16.792 -35.312 1.00 59.72 190 ALA A N 1
ATOM 1383 C CA . ALA A 1 190 ? 19.733 -17.214 -33.992 1.00 59.72 190 ALA A CA 1
ATOM 1384 C C . ALA A 1 190 ? 21.224 -16.946 -33.736 1.00 59.72 190 ALA A C 1
ATOM 1386 O O . ALA A 1 190 ? 22.036 -17.858 -33.616 1.00 59.72 190 ALA A O 1
ATOM 1387 N N . LEU A 1 191 ? 21.543 -15.679 -33.441 1.00 67.38 191 LEU A N 1
ATOM 1388 C CA . LEU A 1 191 ? 22.447 -15.449 -32.310 1.00 67.38 191 LEU A CA 1
ATOM 1389 C C . LEU A 1 191 ? 21.878 -16.244 -31.130 1.00 67.38 191 LEU A C 1
ATOM 1391 O O . LEU A 1 191 ? 20.761 -15.959 -30.669 1.00 67.38 191 LEU A O 1
ATOM 1395 N N . ASP A 1 192 ? 22.595 -17.286 -30.719 1.00 74.50 192 ASP A N 1
ATOM 1396 C CA . ASP A 1 192 ? 22.193 -18.107 -29.589 1.00 74.50 192 ASP A CA 1
ATOM 1397 C C . ASP A 1 192 ? 22.161 -17.266 -28.299 1.00 74.50 192 ASP A C 1
ATOM 1399 O O . ASP A 1 192 ? 22.614 -16.116 -28.243 1.00 74.50 192 ASP A O 1
ATOM 1403 N N . ALA A 1 193 ? 21.556 -17.806 -27.240 1.00 74.56 193 ALA A N 1
ATOM 1404 C CA . ALA A 1 193 ? 21.415 -17.081 -25.977 1.00 74.56 193 ALA A CA 1
ATOM 1405 C C . ALA A 1 193 ? 22.774 -16.630 -25.403 1.00 74.56 193 ALA A C 1
ATOM 1407 O O . ALA A 1 193 ? 22.849 -15.595 -24.734 1.00 74.56 193 ALA A O 1
ATOM 1408 N N . GLN A 1 194 ? 23.845 -17.375 -25.694 1.00 74.94 194 GLN A N 1
ATOM 1409 C CA . GLN A 1 194 ? 25.196 -17.055 -25.258 1.00 74.94 194 GLN A CA 1
ATOM 1410 C C . GLN A 1 194 ? 25.738 -15.842 -26.019 1.00 74.94 194 GLN A C 1
ATOM 1412 O O . GLN A 1 194 ? 26.166 -14.885 -25.383 1.00 74.94 194 GLN A O 1
ATOM 1417 N N . ALA A 1 195 ? 25.619 -15.807 -27.345 1.00 75.69 195 ALA A N 1
ATOM 1418 C CA . ALA A 1 195 ? 26.040 -14.685 -28.174 1.00 75.69 195 ALA A CA 1
ATOM 1419 C C . ALA A 1 195 ? 25.267 -13.396 -27.849 1.00 75.69 195 ALA A C 1
ATOM 1421 O O . ALA A 1 195 ? 25.863 -12.323 -27.781 1.00 75.69 195 ALA A O 1
ATOM 1422 N N . ARG A 1 196 ? 23.964 -13.491 -27.544 1.00 77.00 196 ARG A N 1
ATOM 1423 C CA . ARG A 1 196 ? 23.168 -12.346 -27.050 1.00 77.00 196 ARG A CA 1
ATOM 1424 C C . ARG A 1 196 ? 23.681 -11.827 -25.709 1.00 77.00 196 ARG A C 1
ATOM 1426 O O . ARG A 1 196 ? 23.792 -10.622 -25.505 1.00 77.00 196 ARG A O 1
ATOM 1433 N N . THR A 1 197 ? 24.016 -12.738 -24.796 1.00 79.75 197 THR A N 1
ATOM 1434 C CA . THR A 1 197 ? 24.568 -12.376 -23.482 1.00 79.75 197 THR A CA 1
ATOM 1435 C C . THR A 1 197 ? 25.928 -11.694 -23.628 1.00 79.75 197 THR A C 1
ATOM 1437 O O . THR A 1 197 ? 26.182 -10.689 -22.961 1.00 79.75 197 THR A O 1
ATOM 1440 N N . THR A 1 198 ? 26.775 -12.196 -24.530 1.00 79.56 198 THR A N 1
ATOM 1441 C CA . THR A 1 198 ? 28.078 -11.602 -24.846 1.00 79.56 198 THR A CA 1
ATOM 1442 C C . THR A 1 198 ? 27.923 -10.219 -25.472 1.00 79.56 198 THR A C 1
ATOM 1444 O O . THR A 1 198 ? 28.552 -9.278 -24.998 1.00 79.56 198 THR A O 1
ATOM 1447 N N . LEU A 1 199 ? 27.024 -10.040 -26.447 1.00 76.50 199 LEU A N 1
ATOM 1448 C CA . LEU A 1 199 ? 26.737 -8.725 -27.038 1.00 76.50 199 LEU A CA 1
ATOM 1449 C C . LEU A 1 199 ? 26.263 -7.711 -25.987 1.00 76.50 199 LEU A C 1
ATOM 1451 O O . LEU A 1 199 ? 26.769 -6.592 -25.941 1.00 76.50 199 LEU A O 1
ATOM 1455 N N . ALA A 1 200 ? 25.364 -8.110 -25.084 1.00 77.06 200 ALA A N 1
ATOM 1456 C CA . ALA A 1 200 ? 24.911 -7.249 -23.991 1.00 77.06 200 ALA A CA 1
ATOM 1457 C C . ALA A 1 200 ? 26.027 -6.928 -22.972 1.00 77.06 200 ALA A C 1
ATOM 1459 O O . ALA A 1 200 ? 26.028 -5.865 -22.346 1.00 77.06 200 ALA A O 1
ATOM 1460 N N . ALA A 1 201 ? 26.983 -7.836 -22.753 1.00 79.94 201 ALA A N 1
ATOM 1461 C CA . ALA A 1 201 ? 28.154 -7.578 -21.911 1.00 79.94 201 ALA A CA 1
ATOM 1462 C C . ALA A 1 201 ? 29.123 -6.584 -22.574 1.00 79.94 201 ALA A C 1
ATOM 1464 O O . ALA A 1 201 ? 29.510 -5.602 -21.941 1.00 79.94 201 ALA A O 1
ATOM 1465 N N . LEU A 1 202 ? 29.428 -6.786 -23.855 1.00 77.38 202 LEU A N 1
ATOM 1466 C CA . LEU A 1 202 ? 30.295 -5.919 -24.654 1.00 77.38 202 LEU A CA 1
ATOM 1467 C C . LEU A 1 202 ? 29.710 -4.508 -24.813 1.00 77.38 202 LEU A C 1
ATOM 1469 O O . LEU A 1 202 ? 30.428 -3.521 -24.659 1.00 77.38 202 LEU A O 1
ATOM 1473 N N . ALA A 1 203 ? 28.394 -4.388 -25.026 1.00 74.56 203 ALA A N 1
ATOM 1474 C CA . ALA A 1 203 ? 27.708 -3.096 -25.065 1.00 74.56 203 ALA A CA 1
ATOM 1475 C C . ALA A 1 203 ? 27.839 -2.335 -23.732 1.00 74.56 203 ALA A C 1
ATOM 1477 O O . ALA A 1 203 ? 28.140 -1.141 -23.730 1.00 74.56 203 ALA A O 1
ATOM 1478 N N . ARG A 1 204 ? 27.689 -3.028 -22.592 1.00 78.44 204 ARG A N 1
ATOM 1479 C CA . ARG A 1 204 ? 27.889 -2.440 -21.254 1.00 78.44 204 ARG A CA 1
ATOM 1480 C C . ARG A 1 204 ? 29.318 -1.959 -21.040 1.00 78.44 204 ARG A C 1
ATOM 1482 O O . ARG A 1 204 ? 29.514 -0.862 -20.517 1.00 78.44 204 ARG A O 1
ATOM 1489 N N . GLU A 1 205 ? 30.301 -2.767 -21.426 1.00 83.81 205 GLU A N 1
ATOM 1490 C CA . GLU A 1 205 ? 31.711 -2.398 -21.306 1.00 83.81 205 GLU A CA 1
ATOM 1491 C C . GLU A 1 205 ? 32.030 -1.171 -22.163 1.00 83.81 205 GLU A C 1
ATOM 1493 O O . GLU A 1 205 ? 32.599 -0.203 -21.654 1.00 83.81 205 GLU A O 1
ATOM 1498 N N . ARG A 1 206 ? 31.569 -1.154 -23.419 1.00 80.06 206 ARG A N 1
ATOM 1499 C CA . ARG A 1 206 ? 31.728 -0.016 -24.329 1.00 80.06 206 ARG A CA 1
ATOM 1500 C C . ARG A 1 206 ? 31.139 1.270 -23.750 1.00 80.06 206 ARG A C 1
ATOM 1502 O O . ARG A 1 206 ? 31.856 2.262 -23.649 1.00 80.06 206 ARG A O 1
ATOM 1509 N N . THR A 1 207 ? 29.881 1.256 -23.302 1.00 76.62 207 THR A N 1
ATOM 1510 C CA . THR A 1 207 ? 29.250 2.436 -22.679 1.00 76.62 207 THR A CA 1
ATOM 1511 C C . THR A 1 207 ? 29.999 2.880 -21.419 1.00 76.62 207 THR A C 1
ATOM 1513 O O . THR A 1 207 ? 30.159 4.076 -21.178 1.00 76.62 207 THR A O 1
ATOM 1516 N N . GLY A 1 208 ? 30.503 1.932 -20.623 1.00 82.12 208 GLY A N 1
ATOM 1517 C CA . GLY A 1 208 ? 31.320 2.223 -19.447 1.00 82.12 208 GLY A CA 1
ATOM 1518 C C . GLY A 1 208 ? 32.641 2.916 -19.787 1.00 82.12 208 GLY A C 1
ATOM 1519 O O . GLY A 1 208 ? 33.044 3.827 -19.069 1.00 82.12 208 GLY A O 1
ATOM 1520 N N . LEU A 1 209 ? 33.302 2.516 -20.876 1.00 81.06 209 LEU A N 1
ATOM 1521 C CA . LEU A 1 209 ? 34.532 3.141 -21.371 1.00 81.06 209 LEU A CA 1
ATOM 1522 C C . LEU A 1 209 ? 34.268 4.524 -21.985 1.00 81.06 209 LEU A C 1
ATOM 1524 O O . LEU A 1 209 ? 34.989 5.472 -21.676 1.00 81.06 209 LEU A O 1
ATOM 1528 N N . GLU A 1 210 ? 33.216 4.662 -22.796 1.00 78.44 210 GLU A N 1
ATOM 1529 C CA . GLU A 1 210 ? 32.819 5.929 -23.430 1.00 78.44 210 GLU A CA 1
ATOM 1530 C C . GLU A 1 210 ? 32.353 6.978 -22.404 1.00 78.44 210 GLU A C 1
ATOM 1532 O O . GLU A 1 210 ? 32.613 8.167 -22.576 1.00 78.44 210 GLU A O 1
ATOM 1537 N N . GLY A 1 211 ? 31.720 6.551 -21.305 1.00 76.94 211 GLY A N 1
ATOM 1538 C CA . GLY A 1 211 ? 31.231 7.433 -20.240 1.00 76.94 211 GLY A CA 1
ATOM 1539 C C . GLY A 1 211 ? 32.295 7.935 -19.252 1.00 76.94 211 GLY A C 1
ATOM 1540 O O . GLY A 1 211 ? 31.986 8.766 -18.392 1.00 76.94 211 GLY A O 1
ATOM 1541 N N . LYS A 1 212 ? 33.549 7.461 -19.322 1.00 84.12 212 LYS A N 1
ATOM 1542 C CA . LYS A 1 212 ? 34.620 7.921 -18.422 1.00 84.12 212 LYS A CA 1
ATOM 1543 C C . LYS A 1 212 ? 35.012 9.365 -18.736 1.00 84.12 212 LYS A C 1
ATOM 1545 O O . LYS A 1 212 ? 35.563 9.663 -19.788 1.00 84.12 212 LYS A O 1
ATOM 1550 N N . LYS A 1 213 ? 34.855 10.250 -17.746 1.00 74.62 213 LYS A N 1
ATOM 1551 C CA . LYS A 1 213 ? 35.271 11.665 -17.827 1.00 74.62 213 LYS A CA 1
ATOM 1552 C C . LYS A 1 213 ? 36.776 11.851 -18.098 1.00 74.62 213 LYS A C 1
ATOM 1554 O O . LYS A 1 213 ? 37.160 12.850 -18.692 1.00 74.62 213 LYS A O 1
ATOM 1559 N N . ASN A 1 214 ? 37.598 10.879 -17.691 1.00 78.94 214 ASN A N 1
ATOM 1560 C CA . ASN A 1 214 ? 39.048 10.843 -17.906 1.00 78.94 214 ASN A CA 1
ATOM 1561 C C . ASN A 1 214 ? 39.423 9.619 -18.752 1.00 78.94 214 ASN A C 1
ATOM 1563 O O . ASN A 1 214 ? 40.143 8.736 -18.283 1.00 78.94 214 ASN A O 1
ATOM 1567 N N . ARG A 1 215 ? 38.870 9.521 -19.961 1.00 82.75 215 ARG A N 1
ATOM 1568 C CA . ARG A 1 215 ? 39.250 8.478 -20.917 1.00 82.75 215 ARG A CA 1
ATOM 1569 C C . ARG A 1 215 ? 40.750 8.580 -21.204 1.00 82.75 215 ARG A C 1
ATOM 1571 O O . ARG A 1 215 ? 41.268 9.667 -21.455 1.00 82.75 215 ARG A O 1
ATOM 1578 N N . THR A 1 216 ? 41.444 7.456 -21.100 1.00 85.44 216 THR A N 1
ATOM 1579 C CA . THR A 1 216 ? 42.895 7.369 -21.285 1.00 85.44 216 THR A CA 1
ATOM 1580 C C . THR A 1 216 ? 43.219 6.774 -22.650 1.00 85.44 216 THR A C 1
ATOM 1582 O O . THR A 1 216 ? 42.415 6.031 -23.208 1.00 85.44 216 THR A O 1
ATOM 1585 N N . GLU A 1 217 ? 44.424 7.024 -23.170 1.00 82.31 217 GLU A N 1
ATOM 1586 C CA . GLU A 1 217 ? 44.920 6.339 -24.379 1.00 82.31 217 GLU A CA 1
ATOM 1587 C C . GLU A 1 217 ? 44.913 4.805 -24.224 1.00 82.31 217 GLU A C 1
ATOM 1589 O O . GLU A 1 217 ? 44.804 4.078 -25.206 1.00 82.31 217 GLU A O 1
ATOM 1594 N N . ALA A 1 218 ? 44.953 4.297 -22.985 1.00 82.81 218 ALA A N 1
ATOM 1595 C CA . ALA A 1 218 ? 44.853 2.871 -22.685 1.00 82.81 218 ALA A CA 1
ATOM 1596 C C . ALA A 1 218 ? 43.430 2.291 -22.848 1.00 82.81 218 ALA A C 1
ATOM 1598 O O . ALA A 1 218 ? 43.283 1.069 -22.905 1.00 82.81 218 ALA A O 1
ATOM 1599 N N . ASP A 1 219 ? 42.387 3.127 -22.930 1.00 83.69 219 ASP A N 1
ATOM 1600 C CA . ASP A 1 219 ? 41.008 2.679 -23.164 1.00 83.69 219 ASP A CA 1
ATOM 1601 C C . ASP A 1 219 ? 40.717 2.445 -24.669 1.00 83.69 219 ASP A C 1
ATOM 1603 O O . ASP A 1 219 ? 39.860 1.626 -24.994 1.00 83.69 219 ASP A O 1
ATOM 1607 N N . GLU A 1 220 ? 41.459 3.080 -25.592 1.00 84.12 220 GLU A N 1
ATOM 1608 C CA . GLU A 1 220 ? 41.306 2.901 -27.053 1.00 84.12 220 GLU A CA 1
ATOM 1609 C C . GLU A 1 220 ? 41.485 1.456 -27.544 1.00 84.12 220 GLU A C 1
ATOM 1611 O O . GLU A 1 220 ? 40.581 0.939 -28.202 1.00 84.12 220 GLU A O 1
ATOM 1616 N N . PRO A 1 221 ? 42.579 0.737 -27.211 1.00 87.38 221 PRO A N 1
ATOM 1617 C CA . PRO A 1 221 ? 42.749 -0.637 -27.682 1.00 87.38 221 PRO A CA 1
ATOM 1618 C C . PRO A 1 221 ? 41.664 -1.581 -27.147 1.00 87.38 221 PRO A C 1
ATOM 1620 O O . PRO A 1 221 ? 41.361 -2.586 -27.787 1.00 87.38 221 PRO A O 1
ATOM 1623 N N . ARG A 1 222 ? 41.050 -1.263 -25.996 1.00 83.88 222 ARG A N 1
ATOM 1624 C CA . ARG A 1 222 ? 39.909 -2.021 -25.463 1.00 83.88 222 ARG A CA 1
ATOM 1625 C C . ARG A 1 222 ? 38.638 -1.778 -26.266 1.00 83.88 222 ARG A C 1
ATOM 1627 O O . ARG A 1 222 ? 37.937 -2.739 -26.559 1.00 83.88 222 ARG A O 1
ATOM 1634 N N . LEU A 1 223 ? 38.366 -0.535 -26.664 1.00 80.44 223 LEU A N 1
ATOM 1635 C CA . LEU A 1 223 ? 37.248 -0.226 -27.559 1.00 80.44 223 LEU A CA 1
ATOM 1636 C C . LEU A 1 223 ? 37.412 -0.930 -28.913 1.00 80.44 223 LEU A C 1
ATOM 1638 O O . LEU A 1 223 ? 36.480 -1.596 -29.353 1.00 80.44 223 LEU A O 1
ATOM 1642 N N . THR A 1 224 ? 38.610 -0.899 -29.509 1.00 83.06 224 THR A N 1
ATOM 1643 C CA . THR A 1 224 ? 38.890 -1.638 -30.754 1.00 83.06 224 THR A CA 1
ATOM 1644 C C . THR A 1 224 ? 38.695 -3.150 -30.591 1.00 83.06 224 THR A C 1
ATOM 1646 O O . THR A 1 224 ? 38.162 -3.803 -31.486 1.00 83.06 224 THR A O 1
ATOM 1649 N N . ALA A 1 225 ? 39.099 -3.726 -29.453 1.00 85.06 225 ALA A N 1
ATOM 1650 C CA . ALA A 1 225 ? 38.908 -5.152 -29.187 1.00 85.06 225 ALA A CA 1
ATOM 1651 C C . ALA A 1 225 ? 37.421 -5.526 -29.068 1.00 85.06 225 ALA A C 1
ATOM 1653 O O . ALA A 1 225 ? 36.998 -6.520 -29.655 1.00 85.06 225 ALA A O 1
ATOM 1654 N N . ILE A 1 226 ? 36.627 -4.701 -28.378 1.00 78.31 226 ILE A N 1
ATOM 1655 C CA . ILE A 1 226 ? 35.173 -4.875 -28.277 1.00 78.31 226 ILE A CA 1
ATOM 1656 C C . ILE A 1 226 ? 34.527 -4.809 -29.667 1.00 78.31 226 ILE A C 1
ATOM 1658 O O . ILE A 1 226 ? 33.704 -5.657 -30.001 1.00 78.31 226 ILE A O 1
ATOM 1662 N N . GLU A 1 227 ? 34.913 -3.840 -30.500 1.00 80.50 227 GLU A N 1
ATOM 1663 C CA . GLU A 1 227 ? 34.399 -3.709 -31.869 1.00 80.50 227 GLU A CA 1
ATOM 1664 C C . GLU A 1 227 ? 34.720 -4.939 -32.731 1.00 80.50 227 GLU A C 1
ATOM 1666 O O . GLU A 1 227 ? 33.849 -5.430 -33.452 1.00 80.50 227 GLU A O 1
ATOM 1671 N N . ALA A 1 228 ? 35.936 -5.480 -32.617 1.00 83.44 228 ALA A N 1
ATOM 1672 C CA . ALA A 1 228 ? 36.343 -6.688 -33.329 1.00 83.44 228 ALA A CA 1
ATOM 1673 C C . ALA A 1 228 ? 35.572 -7.937 -32.860 1.00 83.44 228 ALA A C 1
ATOM 1675 O O . ALA A 1 228 ? 35.153 -8.751 -33.685 1.00 83.44 228 ALA A O 1
ATOM 1676 N N . GLU A 1 229 ? 35.344 -8.082 -31.553 1.00 83.81 229 GLU A N 1
ATOM 1677 C CA . GLU A 1 229 ? 34.589 -9.205 -30.987 1.00 83.81 229 GLU A CA 1
ATOM 1678 C C . GLU A 1 229 ? 33.107 -9.151 -31.385 1.00 83.81 229 GLU A C 1
ATOM 1680 O O . GLU A 1 229 ? 32.543 -10.153 -31.830 1.00 83.81 229 GLU A O 1
ATOM 1685 N N . VAL A 1 230 ? 32.493 -7.964 -31.328 1.00 78.25 230 VAL A N 1
ATOM 1686 C CA . VAL A 1 230 ? 31.126 -7.727 -31.817 1.00 78.25 230 VAL A CA 1
ATOM 1687 C C . VAL A 1 230 ? 31.015 -8.064 -33.308 1.00 78.25 230 VAL A C 1
ATOM 1689 O O . VAL A 1 230 ? 30.080 -8.757 -33.717 1.00 78.25 230 VAL A O 1
ATOM 1692 N N . ALA A 1 231 ? 31.974 -7.622 -34.127 1.00 77.56 231 ALA A N 1
ATOM 1693 C CA . ALA A 1 231 ? 31.997 -7.933 -35.553 1.00 77.56 231 ALA A CA 1
ATOM 1694 C C . ALA A 1 231 ? 32.069 -9.449 -35.808 1.00 77.56 231 ALA A C 1
ATOM 1696 O O . ALA A 1 231 ? 31.293 -9.954 -36.621 1.00 77.56 231 ALA A O 1
ATOM 1697 N N . GLY A 1 232 ? 32.919 -10.175 -35.071 1.00 80.75 232 GLY A N 1
ATOM 1698 C CA . GLY A 1 232 ? 33.057 -11.631 -35.177 1.00 80.75 232 GLY A CA 1
ATOM 1699 C C . GLY A 1 232 ? 31.791 -12.399 -34.783 1.00 80.75 232 GLY A C 1
ATOM 1700 O O . GLY A 1 232 ? 31.394 -13.329 -35.487 1.00 80.75 232 GLY A O 1
ATOM 1701 N N . LEU A 1 233 ? 31.103 -11.976 -33.714 1.00 76.56 233 LEU A N 1
ATOM 1702 C CA . LEU A 1 233 ? 29.814 -12.558 -33.310 1.00 76.56 233 LEU A CA 1
ATOM 1703 C C . LEU A 1 233 ? 28.749 -12.389 -34.398 1.00 76.56 233 LEU A C 1
ATOM 1705 O O . LEU A 1 233 ? 27.949 -13.294 -34.637 1.00 76.56 233 LEU A O 1
ATOM 1709 N N . TYR A 1 234 ? 28.746 -11.250 -35.089 1.00 71.25 234 TYR A N 1
ATOM 1710 C CA . TYR A 1 234 ? 27.796 -11.021 -36.167 1.00 71.25 234 TYR A CA 1
ATOM 1711 C C . TYR A 1 234 ? 28.163 -11.699 -37.488 1.00 71.25 234 TYR A C 1
ATOM 1713 O O . TYR A 1 234 ? 27.264 -12.117 -38.215 1.00 71.25 234 TYR A O 1
ATOM 1721 N N . GLU A 1 235 ? 29.449 -11.815 -37.819 1.00 75.56 235 GLU A N 1
ATOM 1722 C CA . GLU A 1 235 ? 29.891 -12.588 -38.986 1.00 75.56 235 GLU A CA 1
ATOM 1723 C C . GLU A 1 235 ? 29.534 -14.067 -38.834 1.00 75.56 235 GLU A C 1
ATOM 1725 O O . GLU A 1 235 ? 29.047 -14.677 -39.784 1.00 75.56 235 GLU A O 1
ATOM 1730 N N . ALA A 1 236 ? 29.665 -14.611 -37.620 1.00 70.56 236 ALA A N 1
ATOM 1731 C CA . ALA A 1 236 ? 29.229 -15.966 -37.298 1.00 70.56 236 ALA A CA 1
ATOM 1732 C C . ALA A 1 236 ? 27.707 -16.161 -37.449 1.00 70.56 236 ALA A C 1
ATOM 1734 O O . ALA A 1 236 ? 27.262 -17.258 -37.780 1.00 70.56 236 ALA A O 1
ATOM 1735 N N . ALA A 1 237 ? 26.911 -15.102 -37.254 1.00 66.25 237 ALA A N 1
ATOM 1736 C CA . ALA A 1 237 ? 25.459 -15.136 -37.425 1.00 66.25 237 ALA A CA 1
ATOM 1737 C C . ALA A 1 237 ? 25.008 -15.049 -38.899 1.00 66.25 237 ALA A C 1
ATOM 1739 O O . ALA A 1 237 ? 23.851 -15.329 -39.197 1.00 66.25 237 ALA A O 1
ATOM 1740 N N . GLY A 1 238 ? 25.892 -14.664 -39.832 1.00 66.88 238 GLY A N 1
ATOM 1741 C CA . GLY A 1 238 ? 25.733 -14.800 -41.292 1.00 66.88 238 GLY A CA 1
ATOM 1742 C C . GLY A 1 238 ? 24.564 -14.069 -41.979 1.00 66.88 238 GLY A C 1
ATOM 1743 O O . GLY A 1 238 ? 24.515 -14.047 -43.207 1.00 66.88 238 GLY A O 1
ATOM 1744 N N . ALA A 1 239 ? 23.633 -13.469 -41.232 1.00 71.62 239 ALA A N 1
ATOM 1745 C CA . ALA A 1 239 ? 22.328 -13.040 -41.745 1.00 71.62 239 ALA A CA 1
ATOM 1746 C C . ALA A 1 239 ? 22.034 -11.530 -41.631 1.00 71.62 239 ALA A C 1
ATOM 1748 O O . ALA A 1 239 ? 21.001 -11.086 -42.127 1.00 71.62 239 ALA A O 1
ATOM 1749 N N . LEU A 1 240 ? 22.915 -10.730 -41.015 1.00 79.50 240 LEU A N 1
ATOM 1750 C CA . LEU A 1 240 ? 22.737 -9.274 -40.882 1.00 79.50 240 LEU A CA 1
ATOM 1751 C C . LEU A 1 240 ? 23.691 -8.491 -41.793 1.00 79.50 240 LEU A C 1
ATOM 1753 O O . LEU A 1 240 ? 24.895 -8.750 -41.840 1.00 79.50 240 LEU A O 1
ATOM 1757 N N . THR A 1 241 ? 23.167 -7.470 -42.468 1.00 85.88 241 THR A N 1
ATOM 1758 C CA . THR A 1 241 ? 23.966 -6.485 -43.210 1.00 85.88 241 THR A CA 1
ATOM 1759 C C . THR A 1 241 ? 24.808 -5.615 -42.259 1.00 85.88 241 THR A C 1
ATOM 1761 O O . THR A 1 241 ? 24.457 -5.462 -41.089 1.00 85.88 241 THR A O 1
ATOM 1764 N N . PRO A 1 242 ? 25.912 -4.984 -42.716 1.00 83.31 242 PRO A N 1
ATOM 1765 C CA . PRO A 1 242 ? 26.688 -4.048 -41.892 1.00 83.31 242 PRO A CA 1
ATOM 1766 C C . PRO A 1 242 ? 25.848 -2.952 -41.217 1.00 83.31 242 PRO A C 1
ATOM 1768 O O . PRO A 1 242 ? 26.070 -2.66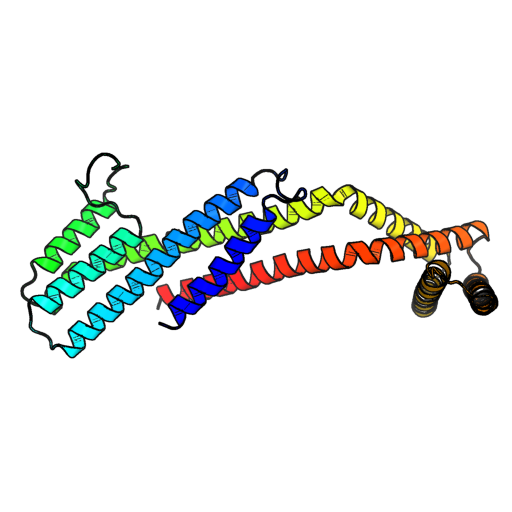2 -40.048 1.00 83.31 242 PRO A O 1
ATOM 1771 N N . ALA A 1 243 ? 24.853 -2.403 -41.921 1.00 82.81 243 ALA A N 1
ATOM 1772 C CA . ALA A 1 243 ? 23.951 -1.392 -41.372 1.00 82.81 243 ALA A CA 1
ATOM 1773 C C . ALA A 1 243 ? 23.059 -1.951 -40.250 1.00 82.81 243 ALA A C 1
ATOM 1775 O O . ALA A 1 243 ? 22.886 -1.308 -39.223 1.00 82.81 243 ALA A O 1
ATOM 1776 N N . GLU A 1 244 ? 22.535 -3.170 -40.406 1.00 84.06 244 GLU A N 1
ATOM 1777 C CA . GLU A 1 244 ? 21.732 -3.824 -39.364 1.00 84.06 244 GLU A CA 1
ATOM 1778 C C . GLU A 1 244 ? 22.560 -4.194 -38.128 1.00 84.06 244 GLU A C 1
ATOM 1780 O O . GLU A 1 244 ? 22.037 -4.183 -37.016 1.00 84.06 244 GLU A O 1
ATOM 1785 N N . ARG A 1 245 ? 23.850 -4.507 -38.306 1.00 81.12 245 ARG A N 1
ATOM 1786 C CA . ARG A 1 245 ? 24.784 -4.762 -37.197 1.00 81.12 245 ARG A CA 1
ATOM 1787 C C . ARG A 1 245 ? 25.034 -3.504 -36.366 1.00 81.12 245 ARG A C 1
ATOM 1789 O O . ARG A 1 245 ? 24.985 -3.566 -35.139 1.00 81.12 245 ARG A O 1
ATOM 1796 N N . ASP A 1 246 ? 25.267 -2.376 -37.033 1.00 80.38 246 ASP A N 1
ATOM 1797 C CA . ASP A 1 246 ? 25.449 -1.071 -36.387 1.00 80.38 246 ASP A CA 1
ATOM 1798 C C . ASP A 1 246 ? 24.164 -0.601 -35.683 1.00 80.38 246 ASP A C 1
ATOM 1800 O O . ASP A 1 246 ? 24.184 -0.154 -34.532 1.00 80.38 246 ASP A O 1
ATOM 1804 N N . GLU A 1 247 ? 23.015 -0.811 -36.332 1.00 85.25 247 GLU A N 1
ATOM 1805 C CA . GLU A 1 247 ? 21.702 -0.549 -35.746 1.00 85.25 247 GLU A CA 1
ATOM 1806 C C . GLU A 1 247 ? 21.466 -1.394 -34.490 1.00 85.25 247 GLU A C 1
ATOM 1808 O O . GLU A 1 247 ? 21.062 -0.855 -33.462 1.00 85.25 247 GLU A O 1
ATOM 1813 N N . LEU A 1 248 ? 21.740 -2.701 -34.536 1.00 81.19 248 LEU A N 1
ATOM 1814 C CA . LEU A 1 248 ? 21.563 -3.590 -33.389 1.00 81.19 248 LEU A CA 1
ATOM 1815 C C . LEU A 1 248 ? 22.455 -3.181 -32.209 1.00 81.19 248 LEU A C 1
ATOM 1817 O O . LEU A 1 248 ? 21.991 -3.157 -31.071 1.00 81.19 248 LEU A O 1
ATOM 1821 N N . LEU A 1 249 ? 23.704 -2.793 -32.474 1.00 78.00 249 LEU A N 1
ATOM 1822 C CA . LEU A 1 249 ? 24.613 -2.292 -31.444 1.00 78.00 249 LEU A CA 1
ATOM 1823 C C . LEU A 1 249 ? 24.103 -0.988 -30.812 1.00 78.00 249 LEU A C 1
ATOM 1825 O O . LEU A 1 249 ? 24.091 -0.860 -29.587 1.00 78.00 249 LEU A O 1
ATOM 1829 N N . THR A 1 250 ? 23.622 -0.053 -31.634 1.00 80.44 250 THR A N 1
ATOM 1830 C CA . THR A 1 250 ? 22.999 1.196 -31.170 1.00 80.44 250 THR A CA 1
ATOM 1831 C C . THR A 1 250 ? 21.746 0.917 -30.332 1.00 80.44 250 THR A C 1
ATOM 1833 O O . THR A 1 250 ? 21.539 1.525 -29.280 1.00 80.44 250 THR A O 1
ATOM 1836 N N . LEU A 1 251 ? 20.909 -0.034 -30.758 1.00 80.62 251 LEU A N 1
ATOM 1837 C CA . LEU A 1 251 ? 19.718 -0.440 -30.013 1.00 80.62 251 LEU A CA 1
ATOM 1838 C C . LEU A 1 251 ? 20.081 -1.051 -28.660 1.00 80.62 251 LEU A C 1
ATOM 1840 O O . LEU A 1 251 ? 19.446 -0.701 -27.669 1.00 80.62 251 LEU A O 1
ATOM 1844 N N . GLU A 1 252 ? 21.110 -1.897 -28.581 1.00 80.69 252 GLU A N 1
ATOM 1845 C CA . GLU A 1 252 ? 21.573 -2.454 -27.304 1.00 80.69 252 GLU A CA 1
ATOM 1846 C C . GLU A 1 252 ? 22.081 -1.369 -26.352 1.00 80.69 252 GLU A C 1
ATOM 1848 O O . GLU A 1 252 ? 21.738 -1.375 -25.169 1.00 80.69 252 GLU A O 1
ATOM 1853 N N . GLN A 1 253 ? 22.822 -0.382 -26.860 1.00 80.19 253 GLN A N 1
ATOM 1854 C CA . GLN A 1 253 ? 23.247 0.768 -26.059 1.00 80.19 253 GLN A CA 1
ATOM 1855 C C . GLN A 1 253 ? 22.050 1.556 -25.515 1.00 80.19 253 GLN A C 1
ATOM 1857 O O . GLN A 1 253 ? 22.005 1.875 -24.324 1.00 80.19 253 GLN A O 1
ATOM 1862 N N . HIS A 1 254 ? 21.051 1.843 -26.354 1.00 78.19 254 HIS A N 1
ATOM 1863 C CA . HIS A 1 254 ? 19.849 2.556 -25.923 1.00 78.19 254 HIS A CA 1
ATOM 1864 C C . HIS A 1 254 ? 19.005 1.744 -24.934 1.00 78.19 254 HIS A C 1
ATOM 1866 O O . HIS A 1 254 ? 18.553 2.294 -23.930 1.00 78.19 254 HIS A O 1
ATOM 1872 N N . VAL A 1 255 ? 18.816 0.441 -25.167 1.00 81.50 255 VAL A N 1
ATOM 1873 C CA . VAL A 1 255 ? 18.104 -0.442 -24.232 1.00 81.50 255 VAL A CA 1
ATOM 1874 C C . VAL A 1 255 ? 18.824 -0.475 -22.886 1.00 81.50 255 VAL A C 1
ATOM 1876 O O . VAL A 1 255 ? 18.179 -0.315 -21.848 1.00 81.50 255 VAL A O 1
ATOM 1879 N N . GLN A 1 256 ? 20.152 -0.597 -22.887 1.00 79.50 256 GLN A N 1
ATOM 1880 C CA . GLN A 1 256 ? 20.957 -0.611 -21.671 1.00 79.50 256 GLN A CA 1
ATOM 1881 C C . GLN A 1 256 ? 20.893 0.726 -20.918 1.00 79.50 256 GLN A C 1
ATOM 1883 O O . GLN A 1 256 ? 20.749 0.736 -19.694 1.00 79.50 256 GLN A O 1
ATOM 1888 N N . ALA A 1 257 ? 20.952 1.855 -21.629 1.00 76.62 257 ALA A N 1
ATOM 1889 C CA . ALA A 1 257 ? 20.794 3.180 -21.035 1.00 76.62 257 ALA A CA 1
ATOM 1890 C C . ALA A 1 257 ? 19.405 3.346 -20.395 1.00 76.62 257 ALA A C 1
ATOM 1892 O O . ALA A 1 257 ? 19.291 3.801 -19.256 1.00 76.62 257 ALA A O 1
ATOM 1893 N N . MET A 1 258 ? 18.350 2.892 -21.080 1.00 80.38 258 MET A N 1
ATOM 1894 C CA . MET A 1 258 ? 16.984 2.898 -20.547 1.00 80.38 258 MET A CA 1
ATOM 1895 C C . MET A 1 258 ? 16.818 1.951 -19.354 1.00 80.38 258 MET A C 1
ATOM 1897 O O . MET A 1 258 ? 16.003 2.216 -18.469 1.00 80.38 258 MET A O 1
ATOM 1901 N N . GLN A 1 259 ? 17.595 0.868 -19.282 1.00 81.62 259 GLN A N 1
ATOM 1902 C CA . GLN A 1 259 ? 17.532 -0.096 -18.186 1.00 81.62 259 GLN A CA 1
ATOM 1903 C C . GLN A 1 259 ? 17.956 0.508 -16.841 1.00 81.62 259 GLN A C 1
ATOM 1905 O O . GLN A 1 259 ? 17.336 0.198 -15.824 1.00 81.62 259 GLN A O 1
ATOM 1910 N N . VAL A 1 260 ? 18.922 1.435 -16.843 1.00 79.25 260 VAL A N 1
ATOM 1911 C CA . VAL A 1 260 ? 19.371 2.165 -15.640 1.00 79.25 260 VAL A CA 1
ATOM 1912 C C . VAL A 1 260 ? 18.220 2.921 -14.974 1.00 79.25 260 VAL A C 1
ATOM 1914 O O . VAL A 1 260 ? 18.122 2.958 -13.748 1.00 79.25 260 VAL A O 1
ATOM 1917 N N . TRP A 1 261 ? 17.332 3.510 -15.774 1.00 83.31 261 TRP A N 1
ATOM 1918 C CA . TRP A 1 261 ? 16.161 4.230 -15.279 1.00 83.31 261 TRP A CA 1
ATOM 1919 C C . TRP A 1 261 ? 14.954 3.300 -15.030 1.00 83.31 261 TRP A C 1
ATOM 1921 O O . TRP A 1 261 ? 14.222 3.476 -14.053 1.00 83.31 261 TRP A O 1
ATOM 1931 N N . HIS A 1 262 ? 14.767 2.276 -15.867 1.00 83.69 262 HIS A N 1
ATOM 1932 C CA . HIS A 1 262 ? 13.641 1.344 -15.776 1.00 83.69 262 HIS A CA 1
ATOM 1933 C C . HIS A 1 262 ? 13.707 0.440 -14.536 1.00 83.69 262 HIS A C 1
ATOM 1935 O O . HIS A 1 262 ? 12.683 0.188 -13.906 1.00 83.69 262 HIS A O 1
ATOM 1941 N N . GLU A 1 263 ? 14.892 -0.034 -14.145 1.00 83.88 263 GLU A N 1
ATOM 1942 C CA . GLU A 1 263 ? 15.040 -0.971 -13.025 1.00 83.88 263 GLU A CA 1
ATOM 1943 C C . GLU A 1 263 ? 14.589 -0.387 -11.666 1.00 83.88 263 GLU A C 1
ATOM 1945 O O . GLU A 1 263 ? 13.849 -1.062 -10.943 1.00 83.88 263 GLU A O 1
ATOM 1950 N N . PRO A 1 264 ? 14.948 0.856 -11.280 1.00 80.56 264 PRO A N 1
ATOM 1951 C CA . PRO A 1 264 ? 14.362 1.509 -10.109 1.00 80.56 264 PRO A CA 1
ATOM 1952 C C . PRO A 1 264 ? 12.833 1.629 -10.167 1.00 80.56 264 PRO A C 1
ATOM 1954 O O . PRO A 1 264 ? 12.172 1.441 -9.144 1.00 80.56 264 PRO A O 1
ATOM 1957 N N . LEU A 1 265 ? 12.260 1.930 -11.338 1.00 81.00 265 LEU A N 1
ATOM 1958 C CA . LEU A 1 265 ? 10.809 2.012 -11.513 1.00 81.00 265 LEU A CA 1
ATOM 1959 C C . LEU A 1 265 ? 10.153 0.642 -11.312 1.00 81.00 265 LEU A C 1
ATOM 1961 O O . LEU A 1 265 ? 9.187 0.540 -10.558 1.00 81.00 265 LEU A O 1
ATOM 1965 N N . GLN A 1 266 ? 10.706 -0.407 -11.922 1.00 83.88 266 GLN A N 1
ATOM 1966 C CA . GLN A 1 266 ? 10.203 -1.770 -11.777 1.00 83.88 266 GLN A CA 1
ATOM 1967 C C . GLN A 1 266 ? 10.243 -2.219 -10.313 1.00 83.88 266 GLN A C 1
ATOM 1969 O O . GLN A 1 266 ? 9.225 -2.648 -9.781 1.00 83.88 266 GLN A O 1
ATOM 1974 N N . ARG A 1 267 ? 11.359 -1.983 -9.609 1.00 84.81 267 ARG A N 1
ATOM 1975 C CA . ARG A 1 267 ? 11.466 -2.264 -8.166 1.00 84.81 267 ARG A CA 1
ATOM 1976 C C . ARG A 1 267 ? 10.396 -1.549 -7.341 1.00 84.81 267 ARG A C 1
ATOM 1978 O O . ARG A 1 267 ? 9.882 -2.118 -6.382 1.00 84.81 267 ARG A O 1
ATOM 1985 N N . ARG A 1 268 ? 10.042 -0.307 -7.692 1.00 78.75 268 ARG A N 1
ATOM 1986 C CA . ARG A 1 268 ? 8.957 0.425 -7.016 1.00 78.75 268 ARG A CA 1
ATOM 1987 C C . ARG A 1 268 ? 7.591 -0.194 -7.298 1.00 78.75 268 ARG A C 1
ATOM 1989 O O . ARG A 1 268 ? 6.799 -0.317 -6.369 1.00 78.75 268 ARG A O 1
ATOM 1996 N N . LEU A 1 269 ? 7.325 -0.594 -8.540 1.00 82.62 269 LEU A N 1
ATOM 1997 C CA . LEU A 1 269 ? 6.086 -1.281 -8.911 1.00 82.62 269 LEU A CA 1
ATOM 1998 C C . LEU A 1 269 ? 5.956 -2.626 -8.180 1.00 82.62 269 LEU A C 1
ATOM 2000 O O . LEU A 1 269 ? 4.921 -2.885 -7.569 1.00 82.62 269 LEU A O 1
ATOM 2004 N N . ASP A 1 270 ? 7.023 -3.421 -8.137 1.00 83.25 270 ASP A N 1
ATOM 2005 C CA . ASP A 1 270 ? 7.051 -4.706 -7.429 1.00 83.25 270 ASP A CA 1
ATOM 2006 C C . ASP A 1 270 ? 6.871 -4.519 -5.912 1.00 83.25 270 ASP A C 1
ATOM 2008 O O . ASP A 1 270 ? 6.167 -5.287 -5.250 1.00 83.25 270 ASP A O 1
ATOM 2012 N N . ALA A 1 271 ? 7.450 -3.456 -5.342 1.00 79.69 271 ALA A N 1
ATOM 2013 C CA . ALA A 1 271 ? 7.254 -3.098 -3.940 1.00 79.69 271 ALA A CA 1
ATOM 2014 C C . ALA A 1 271 ? 5.808 -2.665 -3.635 1.00 79.69 271 ALA A C 1
ATOM 2016 O O . ALA A 1 271 ? 5.305 -2.943 -2.546 1.00 79.69 271 ALA A O 1
ATOM 2017 N N . ILE A 1 272 ? 5.116 -1.998 -4.567 1.00 77.88 272 ILE A N 1
ATOM 2018 C CA . ILE A 1 272 ? 3.677 -1.705 -4.441 1.00 77.88 272 ILE A CA 1
ATOM 2019 C C . ILE A 1 272 ? 2.880 -3.014 -4.422 1.00 77.88 272 ILE A C 1
ATOM 2021 O O . ILE A 1 272 ? 2.033 -3.200 -3.551 1.00 77.88 272 ILE A O 1
ATOM 2025 N N . GLU A 1 273 ? 3.171 -3.945 -5.332 1.00 80.69 273 GLU A N 1
ATOM 2026 C CA . GLU A 1 273 ? 2.462 -5.228 -5.388 1.00 80.69 273 GLU A CA 1
ATOM 2027 C C . GLU A 1 273 ? 2.708 -6.095 -4.151 1.00 80.69 273 GLU A C 1
ATOM 2029 O O . GLU A 1 273 ? 1.770 -6.695 -3.626 1.00 80.69 273 GLU A O 1
ATOM 2034 N N . THR A 1 274 ? 3.949 -6.129 -3.662 1.00 81.56 274 THR A N 1
ATOM 2035 C CA . THR A 1 274 ? 4.323 -6.855 -2.442 1.00 81.56 274 THR A CA 1
ATOM 2036 C C . THR A 1 274 ? 3.593 -6.289 -1.227 1.00 81.56 274 THR A C 1
ATOM 2038 O O . THR A 1 274 ? 3.007 -7.053 -0.463 1.00 81.56 274 THR A O 1
ATOM 2041 N N . ARG A 1 275 ? 3.553 -4.954 -1.080 1.00 82.31 275 ARG A N 1
ATOM 2042 C CA . ARG A 1 275 ? 2.783 -4.291 -0.013 1.00 82.31 275 ARG A CA 1
ATOM 2043 C C . ARG A 1 275 ? 1.304 -4.644 -0.087 1.00 82.31 275 ARG A C 1
ATOM 2045 O O . ARG A 1 275 ? 0.743 -5.053 0.918 1.00 82.31 275 ARG A O 1
ATOM 2052 N N . ARG A 1 276 ? 0.705 -4.586 -1.279 1.00 83.25 276 ARG A N 1
ATOM 2053 C CA . ARG A 1 276 ? -0.709 -4.934 -1.475 1.00 83.25 276 ARG A CA 1
ATOM 2054 C C . ARG A 1 276 ? -1.024 -6.371 -1.039 1.00 83.25 276 ARG A C 1
ATOM 2056 O O . ARG A 1 276 ? -2.080 -6.608 -0.465 1.00 83.25 276 ARG A O 1
ATOM 2063 N N . ARG A 1 277 ? -0.132 -7.334 -1.310 1.00 80.38 277 ARG A N 1
ATOM 2064 C CA . ARG A 1 277 ? -0.306 -8.729 -0.857 1.00 80.38 277 ARG A CA 1
ATOM 2065 C C . ARG A 1 277 ? -0.208 -8.844 0.662 1.00 80.38 277 ARG A C 1
ATOM 2067 O O . ARG A 1 277 ? -1.085 -9.444 1.266 1.00 80.38 277 ARG A O 1
ATOM 2074 N N . ALA A 1 278 ? 0.802 -8.220 1.267 1.00 74.56 278 ALA A N 1
ATOM 2075 C CA . ALA A 1 278 ? 0.955 -8.212 2.720 1.00 74.56 278 ALA A CA 1
ATOM 2076 C C . ALA A 1 278 ? -0.244 -7.546 3.423 1.00 74.56 278 ALA A C 1
ATOM 2078 O O . ALA A 1 278 ? -0.704 -8.028 4.451 1.00 74.56 278 ALA A O 1
ATOM 2079 N N . GLU A 1 279 ? -0.789 -6.468 2.853 1.00 75.88 279 GLU A N 1
ATOM 2080 C CA . GLU A 1 279 ? -2.006 -5.813 3.347 1.00 75.88 279 GLU A CA 1
ATOM 2081 C C . GLU A 1 279 ? -3.221 -6.750 3.287 1.00 75.88 279 GLU A C 1
ATOM 2083 O O . GLU A 1 279 ? -3.973 -6.822 4.254 1.00 75.88 279 GLU A O 1
ATOM 2088 N N . HIS A 1 280 ? -3.399 -7.506 2.198 1.00 76.44 280 HIS A N 1
ATOM 2089 C CA . HIS A 1 280 ? -4.456 -8.524 2.095 1.00 76.44 280 HIS A CA 1
ATOM 2090 C C . HIS A 1 280 ? -4.306 -9.637 3.133 1.00 76.44 280 HIS A C 1
ATOM 2092 O O . HIS A 1 280 ? -5.294 -10.030 3.743 1.00 76.44 280 HIS A O 1
ATOM 2098 N N . GLU A 1 281 ? -3.087 -10.121 3.363 1.00 77.44 281 GLU A N 1
ATOM 2099 C CA . GLU A 1 281 ? -2.819 -11.145 4.379 1.00 77.44 281 GLU A CA 1
ATOM 2100 C C . GLU A 1 281 ? -3.110 -10.630 5.795 1.00 77.44 281 GLU A C 1
ATOM 2102 O O . GLU A 1 281 ? -3.734 -11.331 6.588 1.00 77.44 281 GLU A O 1
ATOM 2107 N N . LEU A 1 282 ? -2.717 -9.391 6.108 1.00 72.62 282 LEU A N 1
ATOM 2108 C CA . LEU A 1 282 ? -3.006 -8.769 7.403 1.00 72.62 282 LEU A CA 1
ATOM 2109 C C . LEU A 1 282 ? -4.506 -8.563 7.627 1.00 72.62 282 LEU A C 1
ATOM 2111 O O . LEU A 1 282 ? -4.981 -8.800 8.736 1.00 72.62 282 LEU A O 1
ATOM 2115 N N . LEU A 1 283 ? -5.245 -8.143 6.595 1.00 74.50 283 LEU A N 1
ATOM 2116 C CA . LEU A 1 283 ? -6.701 -8.014 6.668 1.00 74.50 283 LEU A CA 1
ATOM 2117 C C . LEU A 1 283 ? -7.364 -9.373 6.898 1.00 74.50 283 LEU A C 1
ATOM 2119 O O . LEU A 1 283 ? -8.185 -9.484 7.798 1.00 74.50 283 LEU A O 1
ATOM 2123 N N . ALA A 1 284 ? -6.934 -10.421 6.192 1.00 75.75 284 ALA A N 1
ATOM 2124 C CA . ALA A 1 284 ? -7.463 -11.770 6.387 1.00 75.75 284 ALA A CA 1
ATOM 2125 C C . ALA A 1 284 ? -7.197 -12.315 7.805 1.00 75.75 284 ALA A C 1
ATOM 2127 O O . ALA A 1 284 ? -8.061 -12.955 8.402 1.00 75.75 284 ALA A O 1
ATOM 2128 N N . VAL A 1 285 ? -6.016 -12.045 8.375 1.00 73.12 285 VAL A N 1
ATOM 2129 C CA . VAL A 1 285 ? -5.707 -12.402 9.772 1.00 73.12 285 VAL A CA 1
ATOM 2130 C C . VAL A 1 285 ? -6.574 -11.606 10.748 1.00 73.12 285 VAL A C 1
ATOM 2132 O O . VAL A 1 285 ? -7.058 -12.168 11.728 1.00 73.12 285 VAL A O 1
ATOM 2135 N N . ALA A 1 286 ? -6.773 -10.311 10.491 1.00 68.69 286 ALA A N 1
ATOM 2136 C CA . ALA A 1 286 ? -7.632 -9.474 11.317 1.00 68.69 286 ALA A CA 1
ATOM 2137 C C . ALA A 1 286 ? -9.088 -9.954 11.273 1.00 68.69 286 ALA A C 1
ATOM 2139 O O . ALA A 1 286 ? -9.696 -10.077 12.325 1.00 68.69 286 ALA A O 1
ATOM 2140 N N . GLU A 1 287 ? -9.622 -10.278 10.095 1.00 72.62 287 GLU A N 1
ATOM 2141 C CA . GLU A 1 287 ? -10.966 -10.842 9.927 1.00 72.62 287 GLU A CA 1
ATOM 2142 C C . GLU A 1 287 ? -11.131 -12.147 10.715 1.00 72.62 287 GLU A C 1
ATOM 2144 O O . GLU A 1 287 ? -12.064 -12.255 11.511 1.00 72.62 287 GLU A O 1
ATOM 2149 N N . GLY A 1 288 ? -10.184 -13.085 10.584 1.00 72.25 288 GLY A N 1
ATOM 2150 C CA . GLY A 1 288 ? -10.206 -14.344 11.336 1.00 72.25 288 GLY A CA 1
ATOM 2151 C C . GLY A 1 288 ? -10.202 -14.137 12.853 1.00 72.25 288 GLY A C 1
ATOM 2152 O O . GLY A 1 288 ? -10.964 -14.778 13.564 1.00 72.25 288 GLY A O 1
ATOM 2153 N N . ALA A 1 289 ? -9.422 -13.174 13.351 1.00 69.12 289 ALA A N 1
ATOM 2154 C CA . ALA A 1 289 ? -9.363 -12.865 14.779 1.00 69.12 289 ALA A CA 1
ATOM 2155 C C . ALA A 1 289 ? -10.632 -12.195 15.342 1.00 69.12 289 ALA A C 1
ATOM 2157 O O . ALA A 1 289 ? -10.780 -12.145 16.559 1.00 69.12 289 ALA A O 1
ATOM 2158 N N . ILE A 1 290 ? -11.511 -11.626 14.503 1.00 66.00 290 ILE A N 1
ATOM 2159 C CA . ILE A 1 290 ? -12.808 -11.086 14.958 1.00 66.00 290 ILE A CA 1
ATOM 2160 C C . ILE A 1 290 ? -13.893 -12.181 14.917 1.00 66.00 290 ILE A C 1
ATOM 2162 O O . ILE A 1 290 ? -14.947 -12.004 15.526 1.00 66.00 290 ILE A O 1
ATOM 2166 N N . ASP A 1 291 ? -13.692 -13.267 14.168 1.00 71.88 291 ASP A N 1
ATOM 2167 C CA . ASP A 1 291 ? -14.645 -14.383 14.093 1.00 71.88 291 ASP A CA 1
ATOM 2168 C C . ASP A 1 291 ? -14.423 -15.455 15.178 1.00 71.88 291 ASP A C 1
ATOM 2170 O O . ASP A 1 291 ? -15.373 -16.172 15.505 1.00 71.88 291 ASP A O 1
ATOM 2174 N N . ASP A 1 292 ? -13.215 -15.523 15.747 1.00 68.00 292 ASP A N 1
ATOM 2175 C CA . ASP A 1 292 ? -12.852 -16.350 16.912 1.00 68.00 292 ASP A CA 1
ATOM 2176 C C . ASP A 1 292 ? -13.269 -15.712 18.257 1.00 68.00 292 ASP A C 1
ATOM 2178 O O . ASP A 1 292 ? -13.766 -16.461 19.136 1.00 68.00 292 ASP A O 1
#

Radius of gyration: 31.67 Å; chains: 1; bounding box: 75×40×87 Å

Foldseek 3Di:
DVVLVVLCVPLVVVLVVLVVCCPDPLRVPQPCLNVLSVVLVVLSVLVSQLVVLVVQLVVLVVVLVVVDWADLSSLVSNLVSLVSLCVSLVQDDPPPDDVDDDNDVLSVQLVVLSVQSNVDRTNVSSCVSNVVSVVSSLVSVLVSLVVSLVSLVVNLVSSLVSLCVVCVVLVVVLVVLVVLLVVLCVQLQDPDPVLVVLLLVLLVLLCVQVPDPDRDPVSVVVNVVSVVVLVVSSVVSVGDDPVSSVSSSVSSNVNVVSCVVVVVSVVVNVVSVVVSVVSVVVSVVVVVVSVD

Sequence (292 aa):
MALRSALAETGQQAVARMRAQKDTAAFANSPGYPALVDRLDEAWKARLAAATAIVTYAEALEAVTDAGKSGSKAVEAVANGVQGLAEAAGLAVPGAGAAAGVVTDVAKFVYAQIALARAADTLDEALQRAQPAVARIAQILRQDIDDLGAILQAVALAERNALRTHHQIELGYRDSLVERRDALYARSGALDAQARTTLAALARERTGLEGKKNRTEADEPRLTAIEAEVAGLYEAAGALTPAERDELLTLEQHVQAMQVWHEPLQRRLDAIETRRRAEHELLAVAEGAIDD

pLDDT: mean 80.93, std 9.1, range [35.09, 92.81]